Protein AF-A0A6B2DX45-F1 (afdb_monomer_lite)

Secondary structure (DSSP, 8-state):
-----EEEEEEEEETTEEEEEEEESSS-PPP--EEE-TT-EEEEEETTEEEEEETTTSTT-EEEEE-TTT--EEEEES-EEEEETTEEEEE-SSSEEEEETTT--EEEE--SS--SSPEEEE-TTSSEEEEE--BTTGGGSS-EEE-EEEEETTT--EEEPTT-SEEES-TTT--EEEE-TTS-EEEEESEEEEE-TT-SSPEEE-----SS---------

Radius of gyration: 18.23 Å; chains: 1; bounding box: 42×47×44 Å

Sequence (221 aa):
DAAGTGVWLIRQDAPDACRLEHVPLGDGEPDRGQPASCRTQVRAETAHGLLITINSGAAESTDALIDPATGRTVEQAPRILAVAGDRMLLDGLTDLTLVDLRDHGRKQLTRPAIGGLLTVAPSREGSLIAIDFANPAYRGTSTQIRDVWLLRTETLTWQHAPGMPYVSEHLKRGGGLDWTGNGDLVLADGVIGAWHPGEPRWRLGAAALPTSDWSGLAVLP

pLDDT: mean 88.88, std 9.99, range [32.75, 97.75]

Structure (mmCIF, N/CA/C/O backbone):
data_AF-A0A6B2DX45-F1
#
_entry.id   AF-A0A6B2DX45-F1
#
loop_
_atom_site.group_PDB
_atom_site.id
_atom_site.type_symbol
_atom_site.label_atom_id
_atom_site.label_alt_id
_atom_site.label_comp_id
_atom_site.label_asym_id
_atom_site.label_entity_id
_atom_site.label_seq_id
_atom_site.pdbx_PDB_ins_code
_atom_site.Cartn_x
_atom_site.Cartn_y
_atom_site.Cartn_z
_atom_site.occupancy
_atom_site.B_iso_or_equiv
_atom_site.auth_seq_id
_atom_site.auth_comp_id
_atom_site.auth_asym_id
_atom_site.auth_atom_id
_atom_site.pdbx_PDB_model_num
ATOM 1 N N . ASP A 1 1 ? 9.873 -25.955 -5.000 1.00 32.75 1 ASP A N 1
ATOM 2 C CA . ASP A 1 1 ? 9.569 -24.959 -6.042 1.00 32.75 1 ASP A CA 1
ATOM 3 C C . ASP A 1 1 ? 9.964 -23.582 -5.556 1.00 32.75 1 ASP A C 1
ATOM 5 O O . ASP A 1 1 ? 9.270 -22.977 -4.750 1.00 32.75 1 ASP A O 1
ATOM 9 N N . ALA A 1 2 ? 11.171 -23.162 -5.931 1.00 33.28 2 ALA A N 1
ATOM 10 C CA . ALA A 1 2 ? 11.735 -21.883 -5.535 1.00 33.28 2 ALA A CA 1
ATOM 11 C C . ALA A 1 2 ? 11.091 -20.772 -6.374 1.00 33.28 2 ALA A C 1
ATOM 13 O O . ALA A 1 2 ? 11.606 -20.405 -7.427 1.00 33.28 2 ALA A O 1
ATOM 14 N N . ALA A 1 3 ? 9.962 -20.240 -5.900 1.00 44.84 3 ALA A N 1
ATOM 15 C CA . ALA A 1 3 ? 9.648 -18.831 -6.115 1.00 44.84 3 ALA A CA 1
ATOM 16 C C . ALA A 1 3 ? 10.787 -18.052 -5.438 1.00 44.84 3 ALA A C 1
ATOM 18 O O . ALA A 1 3 ? 10.801 -17.880 -4.220 1.00 44.84 3 ALA A O 1
ATOM 19 N N . GLY A 1 4 ? 11.854 -17.814 -6.202 1.00 53.75 4 GLY A N 1
ATOM 20 C CA . GLY A 1 4 ? 13.150 -17.414 -5.677 1.00 53.75 4 GLY A CA 1
ATOM 21 C C . GLY A 1 4 ? 13.049 -16.059 -5.000 1.00 53.75 4 GLY A C 1
ATOM 22 O O . GLY A 1 4 ? 12.674 -15.086 -5.637 1.00 53.75 4 GLY A O 1
ATOM 23 N N . THR A 1 5 ? 13.403 -16.008 -3.718 1.00 76.06 5 THR A N 1
ATOM 24 C CA . THR A 1 5 ? 13.635 -14.778 -2.958 1.00 76.06 5 THR A CA 1
ATOM 25 C C . THR A 1 5 ? 14.524 -13.845 -3.770 1.00 76.06 5 THR A C 1
ATOM 27 O O . THR A 1 5 ? 15.717 -14.106 -3.924 1.00 76.06 5 THR A O 1
ATOM 30 N N . GLY A 1 6 ? 13.937 -12.790 -4.313 1.00 83.06 6 GLY A N 1
ATOM 31 C CA . GLY A 1 6 ? 14.585 -11.806 -5.159 1.00 83.06 6 GLY A CA 1
ATOM 32 C C . GLY A 1 6 ? 13.801 -10.503 -5.133 1.00 83.06 6 GLY A C 1
ATOM 33 O O . GLY A 1 6 ? 12.730 -10.418 -4.531 1.00 83.06 6 GLY A O 1
ATOM 34 N N . VAL A 1 7 ? 14.381 -9.457 -5.706 1.00 89.56 7 VAL A N 1
ATOM 35 C CA . VAL A 1 7 ? 13.801 -8.119 -5.729 1.00 89.56 7 VAL A CA 1
ATOM 36 C C . VAL A 1 7 ? 13.839 -7.592 -7.150 1.00 89.56 7 VAL A C 1
ATOM 38 O O . VAL A 1 7 ? 14.876 -7.607 -7.813 1.00 89.56 7 VAL A O 1
ATOM 41 N N . TRP A 1 8 ? 12.697 -7.088 -7.597 1.00 93.56 8 TRP A N 1
ATOM 42 C CA . TRP A 1 8 ? 12.572 -6.351 -8.843 1.00 93.56 8 TRP A CA 1
ATOM 43 C C . TRP A 1 8 ? 13.020 -4.904 -8.654 1.00 93.56 8 TRP A C 1
ATOM 45 O O . TRP A 1 8 ? 12.546 -4.210 -7.752 1.00 93.56 8 TRP A O 1
ATOM 55 N N . LEU A 1 9 ? 13.904 -4.427 -9.526 1.00 93.69 9 LEU A N 1
ATOM 56 C CA . LEU A 1 9 ? 14.398 -3.054 -9.481 1.00 93.69 9 LEU A CA 1
ATOM 57 C C . LEU A 1 9 ? 14.608 -2.467 -10.874 1.00 93.69 9 LEU A C 1
ATOM 59 O O . LEU A 1 9 ? 14.785 -3.182 -11.858 1.00 93.69 9 LEU A O 1
ATOM 63 N N . ILE A 1 10 ? 14.597 -1.136 -10.944 1.00 94.81 10 ILE A N 1
ATOM 64 C CA . ILE A 1 10 ? 15.025 -0.401 -12.133 1.00 94.81 10 ILE A CA 1
ATOM 65 C C . ILE A 1 10 ? 16.510 -0.100 -11.988 1.00 94.81 10 ILE A C 1
ATOM 67 O O . ILE A 1 10 ? 16.918 0.693 -11.140 1.00 94.81 10 ILE A O 1
ATOM 71 N N . ARG A 1 11 ? 17.317 -0.744 -12.825 1.00 94.12 11 ARG A N 1
ATOM 72 C CA . ARG A 1 11 ? 18.756 -0.527 -12.909 1.00 94.12 11 ARG A CA 1
ATOM 73 C C . ARG A 1 11 ? 19.061 0.504 -13.979 1.00 94.12 11 ARG A C 1
ATOM 75 O O . ARG A 1 11 ? 18.590 0.385 -15.107 1.00 94.12 11 ARG A O 1
ATOM 82 N N . GLN A 1 12 ? 19.882 1.487 -13.633 1.00 94.25 12 GLN A N 1
ATOM 83 C CA . GLN A 1 12 ? 20.399 2.461 -14.583 1.00 94.25 12 GLN A CA 1
ATOM 84 C C . GLN A 1 12 ? 21.746 1.991 -15.134 1.00 94.25 12 GLN A C 1
ATOM 86 O O . GLN A 1 12 ? 22.734 1.936 -14.403 1.00 94.25 12 GLN A O 1
ATOM 91 N N . ASP A 1 13 ? 21.783 1.672 -16.425 1.00 93.31 13 ASP A N 1
ATOM 92 C CA . ASP A 1 13 ? 23.004 1.251 -17.119 1.00 93.31 13 ASP A CA 1
ATOM 93 C C . ASP A 1 13 ? 23.738 2.447 -17.760 1.00 93.31 13 ASP A C 1
ATOM 95 O O . ASP A 1 13 ? 24.964 2.437 -17.873 1.00 93.31 13 ASP A O 1
ATOM 99 N N . ALA A 1 14 ? 23.006 3.497 -18.151 1.00 93.00 14 ALA A N 1
ATOM 100 C CA . ALA A 1 14 ? 23.531 4.768 -18.665 1.00 93.00 14 ALA A CA 1
ATOM 101 C C . ALA A 1 14 ? 22.510 5.913 -18.449 1.00 93.00 14 ALA A C 1
ATOM 103 O O . ALA A 1 14 ? 21.390 5.662 -17.994 1.00 93.00 14 ALA A O 1
ATOM 104 N N . PRO A 1 15 ? 22.846 7.187 -18.744 1.00 92.19 15 PRO A N 1
ATOM 105 C CA . PRO A 1 15 ? 21.846 8.256 -18.802 1.00 92.19 15 PRO A CA 1
ATOM 106 C C . PRO A 1 15 ? 20.689 7.862 -19.730 1.00 92.19 15 PRO A C 1
ATOM 108 O O . PRO A 1 15 ? 20.931 7.464 -20.866 1.00 92.19 15 PRO A O 1
ATOM 111 N N . ASP A 1 16 ? 19.456 7.910 -19.220 1.00 89.62 16 ASP A N 1
ATOM 112 C CA . ASP A 1 16 ? 18.216 7.511 -19.912 1.00 89.62 16 ASP A CA 1
ATOM 113 C C . ASP A 1 16 ? 18.155 6.058 -20.432 1.00 89.62 16 ASP A C 1
ATOM 115 O O . ASP A 1 16 ? 17.195 5.675 -21.100 1.00 89.62 16 ASP A O 1
ATOM 119 N N . ALA A 1 17 ? 19.134 5.220 -20.084 1.00 94.88 17 ALA A N 1
ATOM 120 C CA . ALA A 1 17 ? 19.157 3.800 -20.402 1.00 94.88 17 ALA A CA 1
ATOM 121 C C . ALA A 1 17 ? 19.004 2.996 -19.112 1.00 94.88 17 ALA A C 1
ATOM 123 O O . ALA A 1 17 ? 19.957 2.824 -18.346 1.00 94.88 17 ALA A O 1
ATOM 124 N N . CYS A 1 18 ? 17.787 2.511 -18.881 1.00 95.94 18 CYS A N 1
ATOM 125 C CA . CYS A 1 18 ? 17.461 1.688 -17.730 1.00 95.94 18 CYS A CA 1
ATOM 126 C C . CYS A 1 18 ? 16.863 0.349 -18.147 1.00 95.94 18 CYS A C 1
ATOM 128 O O . CYS A 1 18 ? 16.304 0.197 -19.238 1.00 95.94 18 CYS A O 1
ATOM 130 N N . ARG A 1 19 ? 16.963 -0.622 -17.243 1.00 94.69 19 ARG A N 1
ATOM 131 C CA . ARG A 1 19 ? 16.305 -1.916 -17.371 1.00 94.69 19 ARG A CA 1
ATOM 132 C C . ARG A 1 19 ? 15.587 -2.306 -16.090 1.00 94.69 19 ARG A C 1
ATOM 134 O O . ARG A 1 19 ? 16.056 -2.005 -14.997 1.00 94.69 19 ARG A O 1
ATOM 141 N N . LEU A 1 20 ? 14.452 -2.973 -16.240 1.00 95.00 20 LEU A N 1
ATOM 142 C CA . LEU A 1 20 ? 13.801 -3.716 -15.172 1.00 95.00 20 LEU A CA 1
ATOM 143 C C . LEU A 1 20 ? 14.536 -5.048 -15.020 1.00 95.00 20 LEU A C 1
ATOM 145 O O . LEU A 1 20 ? 14.622 -5.789 -15.992 1.00 95.00 20 LEU A O 1
ATOM 149 N N . GLU A 1 21 ? 15.078 -5.322 -13.839 1.00 93.94 21 GLU A N 1
ATOM 150 C CA . GLU A 1 21 ? 15.897 -6.505 -13.547 1.00 93.94 21 GLU A CA 1
ATOM 151 C C . GLU A 1 21 ? 15.378 -7.183 -12.275 1.00 93.94 21 GLU A C 1
ATOM 153 O O . GLU A 1 21 ? 15.053 -6.503 -11.293 1.00 93.94 21 GLU A O 1
ATOM 158 N N . HIS A 1 22 ? 15.309 -8.515 -12.291 1.00 93.19 22 HIS A N 1
ATOM 159 C CA . HIS A 1 22 ? 15.097 -9.308 -11.086 1.00 93.19 22 HIS A CA 1
ATOM 160 C C . HIS A 1 22 ? 16.447 -9.723 -10.498 1.00 93.19 22 HIS A C 1
ATOM 162 O O . HIS A 1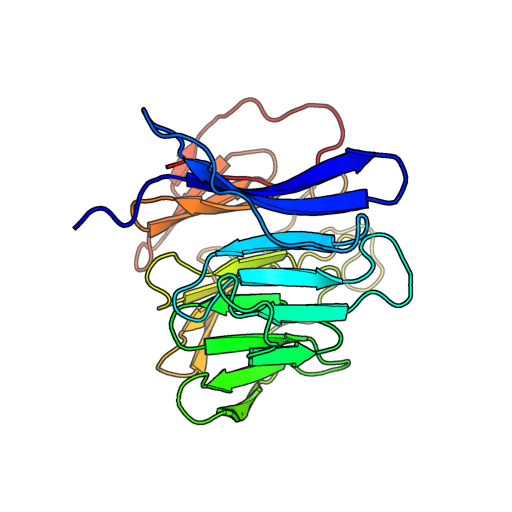 22 ? 17.231 -10.441 -11.128 1.00 93.19 22 HIS A O 1
ATOM 168 N N . VAL A 1 23 ? 16.712 -9.281 -9.269 1.00 91.50 23 VAL A N 1
ATOM 169 C CA . VAL A 1 23 ? 17.945 -9.583 -8.542 1.00 91.50 23 VAL A CA 1
ATOM 170 C C . VAL A 1 23 ? 17.651 -10.611 -7.451 1.00 91.50 23 VAL A C 1
ATOM 172 O O . VAL A 1 23 ? 16.934 -10.288 -6.502 1.00 91.50 23 VAL A O 1
ATOM 175 N N . PRO A 1 24 ? 18.189 -11.839 -7.535 1.00 89.38 24 PRO A N 1
ATOM 176 C CA . PRO A 1 24 ? 18.021 -12.826 -6.475 1.00 89.38 24 PRO A CA 1
ATOM 177 C C . PRO A 1 24 ? 18.712 -12.363 -5.181 1.00 89.38 24 PRO A C 1
ATOM 179 O O . PRO A 1 24 ? 19.786 -11.769 -5.209 1.00 89.38 24 PRO A O 1
ATOM 182 N N . LEU A 1 25 ? 18.101 -12.658 -4.033 1.00 84.75 25 LEU A N 1
ATOM 183 C CA . LEU A 1 25 ? 18.649 -12.392 -2.694 1.00 84.75 25 LEU A CA 1
ATOM 184 C C . LEU A 1 25 ? 19.585 -13.508 -2.193 1.00 84.75 25 LEU A C 1
ATOM 186 O O . LEU A 1 25 ? 20.158 -13.385 -1.114 1.00 84.75 25 LEU A O 1
ATOM 190 N N . GLY A 1 26 ? 19.713 -14.603 -2.946 1.00 81.06 26 GLY A N 1
ATOM 191 C CA . GLY A 1 26 ? 20.622 -15.714 -2.659 1.00 81.06 26 GLY A CA 1
ATOM 192 C C . GLY A 1 26 ? 21.710 -15.862 -3.719 1.00 81.06 26 GLY A C 1
ATOM 193 O O . GLY A 1 26 ? 21.954 -14.955 -4.512 1.00 81.06 26 GLY A O 1
ATOM 194 N N . ASP A 1 27 ? 22.330 -17.040 -3.763 1.00 74.06 27 ASP A N 1
ATOM 195 C CA . ASP A 1 27 ? 23.347 -17.370 -4.762 1.00 74.06 27 ASP A CA 1
ATOM 196 C C . ASP A 1 27 ? 22.688 -17.589 -6.134 1.00 74.06 27 ASP A C 1
ATOM 198 O O . ASP A 1 27 ? 22.246 -18.684 -6.483 1.00 74.06 27 ASP A O 1
ATOM 202 N N . GLY A 1 28 ? 22.581 -16.512 -6.906 1.00 78.06 28 GLY A N 1
ATOM 203 C CA . GLY A 1 28 ? 22.072 -16.517 -8.269 1.00 78.06 28 GLY A CA 1
ATOM 204 C C . GLY A 1 28 ? 22.557 -15.290 -9.027 1.00 78.06 28 GLY A C 1
ATOM 205 O O . GLY A 1 28 ? 22.827 -14.244 -8.439 1.00 78.06 28 GLY A O 1
ATOM 206 N N . GLU A 1 29 ? 22.682 -15.411 -10.344 1.00 82.62 29 GLU A N 1
ATOM 207 C CA . GLU A 1 29 ? 22.949 -14.246 -11.183 1.00 82.62 29 GLU A CA 1
ATOM 208 C C . GLU A 1 29 ? 21.644 -13.466 -11.411 1.00 82.62 29 GLU A C 1
ATOM 210 O O . GLU A 1 29 ? 20.592 -14.090 -11.593 1.00 82.62 29 GLU A O 1
ATOM 215 N N . PRO A 1 30 ? 21.687 -12.120 -11.411 1.00 82.06 30 PRO A N 1
ATOM 216 C CA . PRO A 1 30 ? 20.573 -11.307 -11.884 1.00 82.06 30 PRO A CA 1
ATOM 217 C C . PRO A 1 30 ? 20.151 -11.724 -13.292 1.00 82.06 30 PRO A C 1
ATOM 219 O O . PRO A 1 30 ? 20.987 -12.137 -14.105 1.00 82.06 30 PRO A O 1
ATOM 222 N N . ASP A 1 31 ? 18.861 -11.594 -13.601 1.00 83.50 31 ASP A N 1
ATOM 223 C CA . ASP A 1 31 ? 18.425 -11.784 -14.980 1.00 83.50 31 ASP A CA 1
ATOM 224 C C . ASP A 1 31 ? 19.023 -10.706 -15.907 1.00 83.50 31 ASP A C 1
ATOM 226 O O . ASP A 1 31 ? 19.609 -9.713 -15.481 1.00 83.50 31 ASP A O 1
ATOM 230 N N . ARG A 1 32 ? 18.914 -10.900 -17.227 1.00 85.50 32 ARG A N 1
ATOM 231 C CA . ARG A 1 32 ? 19.413 -9.897 -18.190 1.00 85.50 32 ARG A CA 1
ATOM 232 C C . ARG A 1 32 ? 18.625 -8.581 -18.147 1.00 85.50 32 ARG A C 1
ATOM 234 O O . ARG A 1 32 ? 19.054 -7.610 -18.770 1.00 85.50 32 ARG A O 1
ATOM 241 N N . GLY A 1 33 ? 17.490 -8.569 -17.456 1.00 88.19 33 GLY A N 1
ATOM 242 C CA . GLY A 1 33 ? 16.509 -7.506 -17.442 1.00 88.19 33 GLY A CA 1
ATOM 243 C C . GLY A 1 33 ? 15.871 -7.207 -18.798 1.00 88.19 33 GLY A C 1
ATOM 244 O O . GLY A 1 33 ? 16.230 -7.757 -19.844 1.00 88.19 33 GLY A O 1
ATOM 245 N N . GLN A 1 34 ? 14.901 -6.299 -18.773 1.00 90.25 34 GLN A N 1
ATOM 246 C CA . GLN A 1 34 ? 14.218 -5.770 -19.952 1.00 90.25 34 GLN A CA 1
ATOM 247 C C . GLN A 1 34 ? 14.354 -4.252 -20.014 1.00 90.25 34 GLN A C 1
ATOM 249 O O . GLN A 1 34 ? 14.298 -3.615 -18.963 1.00 90.25 34 GLN A O 1
ATOM 254 N N . PRO A 1 35 ? 14.489 -3.644 -21.207 1.00 92.81 35 PRO A N 1
ATOM 255 C CA . PRO A 1 35 ? 14.497 -2.191 -21.334 1.00 92.81 35 PRO A CA 1
ATOM 256 C C . PRO A 1 35 ? 13.292 -1.557 -20.635 1.00 92.81 35 PRO A C 1
ATOM 258 O O . PRO A 1 35 ? 12.153 -1.976 -20.838 1.00 92.81 35 PRO A O 1
ATOM 261 N N . ALA A 1 36 ? 13.547 -0.536 -19.825 1.00 93.19 36 ALA A N 1
ATOM 262 C CA . ALA A 1 36 ? 12.525 0.173 -19.070 1.00 93.19 36 ALA A CA 1
ATOM 263 C C . ALA A 1 36 ? 12.841 1.671 -19.012 1.00 93.19 36 ALA A C 1
ATOM 265 O O . ALA A 1 36 ? 13.987 2.099 -19.145 1.00 93.19 36 ALA A O 1
ATOM 266 N N . SER A 1 37 ? 11.816 2.490 -18.774 1.00 92.94 37 SER A N 1
ATOM 267 C CA . SER A 1 37 ? 12.031 3.911 -18.494 1.00 92.94 37 SER A CA 1
ATOM 268 C C . SER A 1 37 ? 12.743 4.079 -17.151 1.00 92.94 37 SER A C 1
ATOM 270 O O . SER A 1 37 ? 12.325 3.482 -16.157 1.00 92.94 37 SER A O 1
ATOM 272 N N . CYS A 1 38 ? 13.744 4.961 -17.088 1.00 94.75 38 CYS A N 1
ATOM 273 C CA . CYS A 1 38 ? 14.405 5.342 -15.835 1.00 94.75 38 CYS A CA 1
ATOM 274 C C . CYS A 1 38 ? 13.474 6.042 -14.835 1.00 94.75 38 CYS A C 1
ATOM 276 O O . CYS A 1 38 ? 13.808 6.165 -13.663 1.00 94.75 38 CYS A O 1
ATOM 278 N N . ARG A 1 39 ? 12.298 6.495 -15.287 1.00 94.81 39 ARG A N 1
ATOM 279 C CA . ARG A 1 39 ? 11.244 7.050 -14.426 1.00 94.81 39 ARG A CA 1
ATOM 280 C C . ARG A 1 39 ? 10.227 5.999 -13.981 1.00 94.81 39 ARG A C 1
ATOM 282 O O . ARG A 1 39 ? 9.154 6.352 -13.501 1.00 94.81 39 ARG A O 1
ATOM 289 N N . THR A 1 40 ? 10.515 4.721 -14.187 1.00 95.56 40 THR A N 1
ATOM 290 C CA . THR A 1 40 ? 9.694 3.638 -13.648 1.00 95.56 40 THR A CA 1
ATOM 291 C C . THR A 1 40 ? 10.050 3.438 -12.180 1.00 95.56 40 THR A C 1
ATOM 293 O O . THR A 1 40 ? 11.219 3.486 -11.807 1.00 95.56 40 THR A O 1
ATOM 296 N N . GLN A 1 41 ? 9.052 3.193 -11.343 1.00 95.56 41 GLN A N 1
ATOM 297 C CA . GLN A 1 41 ? 9.249 2.767 -9.963 1.00 95.56 41 GLN A CA 1
ATOM 298 C C . GLN A 1 41 ? 8.555 1.428 -9.759 1.00 95.56 41 GLN A C 1
ATOM 300 O O . GLN A 1 41 ? 7.359 1.311 -10.012 1.00 95.56 41 GLN A O 1
ATOM 305 N N . VAL A 1 42 ? 9.292 0.430 -9.278 1.00 95.25 42 VAL A N 1
ATOM 306 C CA . VAL A 1 42 ? 8.702 -0.837 -8.837 1.00 95.25 42 VAL A CA 1
ATOM 307 C C . VAL A 1 42 ? 8.052 -0.631 -7.474 1.00 95.25 42 VAL A C 1
ATOM 309 O O . VAL A 1 42 ? 8.667 -0.049 -6.580 1.00 95.25 42 VAL A O 1
ATOM 312 N N . ARG A 1 43 ? 6.805 -1.086 -7.320 1.00 92.69 43 ARG A N 1
ATOM 313 C CA . ARG A 1 43 ? 6.046 -0.956 -6.070 1.00 92.69 43 ARG A CA 1
ATOM 314 C C . ARG A 1 43 ? 5.848 -2.284 -5.361 1.00 92.69 43 ARG A C 1
ATOM 316 O O . ARG A 1 43 ? 6.065 -2.348 -4.158 1.00 92.69 43 ARG A O 1
ATOM 323 N N . ALA A 1 44 ? 5.414 -3.313 -6.084 1.00 91.38 44 ALA A N 1
ATOM 324 C CA . ALA A 1 44 ? 5.164 -4.626 -5.502 1.00 91.38 44 ALA A CA 1
ATOM 325 C C . ALA A 1 44 ? 5.177 -5.719 -6.570 1.00 91.38 44 ALA A C 1
ATOM 327 O O . ALA A 1 44 ? 4.669 -5.521 -7.673 1.00 91.38 44 ALA A O 1
ATOM 328 N N . GLU A 1 45 ? 5.694 -6.887 -6.210 1.00 92.19 45 GLU A N 1
ATOM 329 C CA . GLU A 1 45 ? 5.457 -8.126 -6.944 1.00 92.19 45 GLU A CA 1
ATOM 330 C C . GLU A 1 45 ? 4.162 -8.778 -6.452 1.00 92.19 45 GLU A C 1
ATOM 332 O O . GLU A 1 45 ? 3.850 -8.760 -5.261 1.00 92.19 45 GLU A O 1
ATOM 337 N N . THR A 1 46 ? 3.379 -9.319 -7.382 1.00 92.75 46 THR A N 1
ATOM 338 C CA . THR A 1 46 ? 2.053 -9.885 -7.119 1.00 92.75 46 THR A CA 1
ATOM 339 C C . THR A 1 46 ? 1.884 -11.180 -7.908 1.00 92.75 46 THR A C 1
ATOM 341 O O . THR A 1 46 ? 2.585 -11.413 -8.892 1.00 92.75 46 THR A O 1
ATOM 344 N N . ALA A 1 47 ? 0.888 -11.994 -7.552 1.00 90.81 47 ALA A N 1
ATOM 345 C CA . ALA A 1 47 ? 0.554 -13.201 -8.314 1.00 90.81 47 ALA A CA 1
ATOM 346 C C . ALA A 1 47 ? 0.134 -12.921 -9.776 1.00 90.81 47 ALA A C 1
ATOM 348 O O . ALA A 1 47 ? 0.172 -13.826 -10.605 1.00 90.81 47 ALA A O 1
ATOM 349 N N . HIS A 1 48 ? -0.249 -11.679 -10.094 1.00 93.94 48 HIS A N 1
ATOM 350 C CA . HIS A 1 48 ? -0.705 -11.250 -11.423 1.00 93.94 48 HIS A CA 1
ATOM 351 C C . HIS A 1 48 ? 0.330 -10.411 -12.185 1.00 93.94 48 HIS A C 1
ATOM 353 O O . HIS A 1 48 ? 0.032 -9.902 -13.264 1.00 93.94 48 HIS A O 1
ATOM 359 N N . GLY A 1 49 ? 1.539 -10.258 -11.636 1.00 94.56 49 GLY A N 1
ATOM 360 C CA . GLY A 1 49 ? 2.625 -9.496 -12.246 1.00 94.56 49 GLY A CA 1
ATOM 361 C C . GLY A 1 49 ? 3.200 -8.418 -11.332 1.00 94.56 49 GLY A C 1
ATOM 362 O O . GLY A 1 49 ? 2.999 -8.426 -10.115 1.00 94.56 49 GLY A O 1
ATOM 363 N N . LEU A 1 50 ? 3.929 -7.481 -11.929 1.00 96.25 50 LEU A N 1
ATOM 364 C CA . LEU A 1 50 ? 4.633 -6.418 -11.227 1.00 96.25 50 LEU A CA 1
ATOM 365 C C . LEU A 1 50 ? 3.809 -5.129 -11.239 1.00 96.25 50 LEU A C 1
ATOM 367 O O . LEU A 1 50 ? 3.491 -4.594 -12.302 1.00 96.25 50 LEU A O 1
ATOM 371 N N . LEU A 1 51 ? 3.477 -4.616 -10.056 1.00 97.19 51 LEU A N 1
ATOM 372 C CA . LEU A 1 51 ? 2.897 -3.289 -9.904 1.00 97.19 51 LEU A CA 1
ATOM 373 C C . LEU A 1 51 ? 4.013 -2.246 -9.987 1.00 97.19 51 LEU A C 1
ATOM 375 O O . LEU A 1 51 ? 4.957 -2.257 -9.189 1.00 97.19 51 LEU A O 1
ATOM 379 N N . ILE A 1 52 ? 3.867 -1.318 -10.927 1.00 97.38 52 ILE A N 1
ATOM 380 C CA . ILE A 1 52 ? 4.806 -0.230 -11.176 1.00 97.38 52 ILE A CA 1
ATOM 381 C C . ILE A 1 52 ? 4.090 1.122 -11.220 1.00 97.38 52 ILE A C 1
ATOM 383 O O . ILE A 1 52 ? 2.913 1.206 -11.568 1.00 97.38 52 ILE A O 1
ATOM 387 N N . THR A 1 53 ? 4.835 2.187 -10.939 1.00 97.06 53 THR A N 1
ATOM 388 C CA . THR A 1 53 ? 4.460 3.559 -11.293 1.00 97.06 53 THR A CA 1
ATOM 389 C C . THR A 1 53 ? 5.283 4.001 -12.496 1.00 97.06 53 THR A C 1
ATOM 391 O O . THR A 1 53 ? 6.514 3.953 -12.482 1.00 97.06 53 THR A O 1
ATOM 394 N N . ILE A 1 54 ? 4.593 4.443 -13.539 1.00 96.00 54 ILE A N 1
ATOM 395 C CA . ILE A 1 54 ? 5.156 5.023 -14.757 1.00 96.00 54 ILE A CA 1
ATOM 396 C C . ILE A 1 54 ? 5.294 6.533 -14.542 1.00 96.00 54 ILE A C 1
ATOM 398 O O . ILE A 1 54 ? 4.380 7.164 -14.012 1.00 96.00 54 ILE A O 1
ATOM 402 N N . ASN A 1 55 ? 6.412 7.119 -14.981 1.00 95.12 55 ASN A N 1
ATOM 403 C CA . ASN A 1 55 ? 6.730 8.541 -14.789 1.00 95.12 55 ASN A CA 1
ATOM 404 C C . ASN A 1 55 ? 6.719 8.962 -13.308 1.00 95.12 55 ASN A C 1
ATOM 406 O O . ASN A 1 55 ? 6.205 10.023 -12.957 1.00 95.12 55 ASN A O 1
ATOM 410 N N . SER A 1 56 ? 7.280 8.123 -12.433 1.00 92.50 56 SER A N 1
ATOM 411 C CA . SER A 1 56 ? 7.375 8.401 -11.000 1.00 92.50 56 SER A CA 1
ATOM 412 C C . SER A 1 56 ? 8.037 9.760 -10.735 1.00 92.50 56 SER A C 1
ATOM 414 O O . SER A 1 56 ? 8.995 10.154 -11.406 1.00 92.50 56 SER A O 1
ATOM 416 N N . GLY A 1 57 ? 7.475 10.498 -9.775 1.00 88.12 57 GLY A N 1
ATOM 417 C CA . GLY A 1 57 ? 7.876 11.865 -9.434 1.00 88.12 57 GLY A CA 1
ATOM 418 C C . GLY A 1 57 ? 7.289 12.964 -10.329 1.00 88.12 57 GLY A C 1
ATOM 419 O O . GLY A 1 57 ? 7.527 14.139 -10.054 1.00 88.12 57 GLY A O 1
ATOM 420 N N . ALA A 1 58 ? 6.517 12.619 -11.366 1.00 91.62 58 ALA A N 1
ATOM 421 C CA . ALA A 1 58 ? 5.882 13.579 -12.266 1.00 91.62 58 ALA A CA 1
ATOM 422 C C . ALA A 1 58 ? 4.356 13.670 -12.063 1.00 91.62 58 ALA A C 1
ATOM 424 O O . ALA A 1 58 ? 3.716 12.756 -11.532 1.00 91.62 58 ALA A O 1
ATOM 425 N N . ALA A 1 59 ? 3.763 14.792 -12.485 1.00 89.38 59 ALA A N 1
ATOM 426 C CA . ALA A 1 59 ? 2.330 15.063 -12.316 1.00 89.38 59 ALA A CA 1
ATOM 427 C C . ALA A 1 59 ? 1.448 14.134 -13.170 1.00 89.38 59 ALA A C 1
ATOM 429 O O . ALA A 1 59 ? 0.312 13.846 -12.813 1.00 89.38 59 ALA A O 1
ATOM 430 N N . GLU A 1 60 ? 1.993 13.653 -14.283 1.00 91.25 60 GLU A N 1
ATOM 431 C CA . GLU A 1 60 ? 1.396 12.696 -15.210 1.00 91.25 60 GLU A CA 1
ATOM 432 C C . GLU A 1 60 ? 1.656 11.228 -14.835 1.00 91.25 60 GLU A C 1
ATOM 434 O O . GLU A 1 60 ? 1.486 10.339 -15.674 1.00 91.25 60 GLU A O 1
ATOM 439 N N . SER A 1 61 ? 2.116 10.963 -13.608 1.00 94.31 61 SER A N 1
ATOM 440 C CA . SER A 1 61 ? 2.348 9.595 -13.146 1.00 94.31 61 SER A CA 1
ATOM 441 C C . SER A 1 61 ? 1.070 8.756 -13.214 1.00 94.31 61 SER A C 1
ATOM 443 O O . SER A 1 61 ? -0.033 9.224 -12.933 1.00 94.31 61 SER A O 1
ATOM 445 N N . THR A 1 62 ? 1.229 7.501 -13.627 1.00 96.44 62 THR A N 1
ATOM 446 C CA . THR A 1 62 ? 0.148 6.505 -13.649 1.00 96.44 62 THR A CA 1
ATOM 447 C C . THR A 1 62 ? 0.674 5.184 -13.121 1.00 96.44 62 THR A C 1
ATOM 449 O O . THR A 1 62 ? 1.877 4.930 -13.180 1.00 96.44 62 THR A O 1
ATOM 452 N N . ASP A 1 63 ? -0.213 4.333 -12.625 1.00 97.31 63 ASP A N 1
ATOM 453 C CA . ASP A 1 63 ? 0.159 3.005 -12.161 1.00 97.31 63 ASP A CA 1
ATOM 454 C C . ASP A 1 63 ? -0.237 1.946 -13.190 1.00 97.31 63 ASP A C 1
ATOM 456 O O . ASP A 1 63 ? -1.295 2.024 -13.823 1.00 97.31 63 ASP A O 1
ATOM 460 N N . ALA A 1 64 ? 0.603 0.926 -13.328 1.00 97.44 64 ALA A N 1
ATOM 46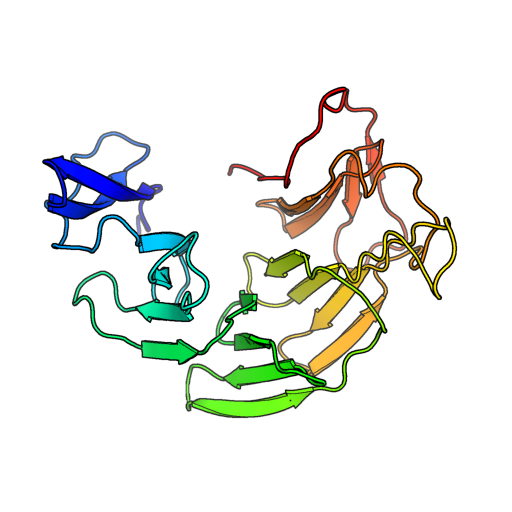1 C CA . ALA A 1 64 ? 0.328 -0.225 -14.170 1.00 97.44 64 ALA A CA 1
ATOM 462 C C . ALA A 1 64 ? 0.702 -1.523 -13.457 1.00 97.44 64 ALA A C 1
ATOM 464 O O . ALA A 1 64 ? 1.733 -1.613 -12.794 1.00 97.44 64 ALA A O 1
ATOM 465 N N . LEU A 1 65 ? -0.133 -2.538 -13.638 1.00 97.75 65 LEU A N 1
ATOM 466 C CA . LEU A 1 65 ? 0.215 -3.926 -13.398 1.00 97.75 65 LEU A CA 1
ATOM 467 C C . LEU A 1 65 ? 0.716 -4.501 -14.723 1.00 97.75 65 LEU A C 1
ATOM 469 O O . LEU A 1 65 ? -0.006 -4.459 -15.723 1.00 97.75 65 LEU A O 1
ATOM 473 N N . ILE A 1 66 ? 1.948 -5.000 -14.750 1.00 96.44 66 ILE A N 1
ATOM 474 C CA . ILE A 1 66 ? 2.579 -5.535 -15.961 1.00 96.44 66 ILE A CA 1
ATOM 475 C C . ILE A 1 66 ? 2.985 -6.993 -15.771 1.00 96.44 66 ILE A C 1
ATOM 477 O O . ILE A 1 66 ? 3.328 -7.414 -14.670 1.00 96.44 66 ILE A O 1
ATOM 481 N N . ASP A 1 67 ? 3.008 -7.752 -16.858 1.00 93.25 67 ASP A N 1
ATOM 482 C CA . ASP A 1 67 ? 3.743 -9.010 -16.925 1.00 93.25 67 ASP A CA 1
ATOM 483 C C . ASP A 1 67 ? 5.242 -8.684 -17.058 1.00 93.25 67 ASP A C 1
ATOM 485 O O . ASP A 1 67 ? 5.653 -8.162 -18.101 1.00 93.25 67 ASP A O 1
ATOM 489 N N . PRO A 1 68 ? 6.074 -8.961 -16.038 1.00 90.62 68 PRO A N 1
ATOM 490 C CA . PRO A 1 68 ? 7.483 -8.580 -16.062 1.00 90.62 68 PRO A CA 1
ATOM 491 C C . PRO A 1 68 ? 8.310 -9.392 -17.071 1.00 90.62 68 PRO A C 1
ATOM 493 O O . PRO A 1 68 ? 9.385 -8.952 -17.467 1.00 90.62 68 PRO A O 1
ATOM 496 N N . ALA A 1 69 ? 7.821 -10.554 -17.524 1.00 87.62 69 ALA A N 1
ATOM 497 C CA . ALA A 1 69 ? 8.518 -11.377 -18.508 1.00 87.62 69 ALA A CA 1
ATOM 498 C C . ALA A 1 69 ? 8.309 -10.883 -19.945 1.00 87.62 69 ALA A C 1
ATOM 500 O O . ALA A 1 69 ? 9.107 -11.199 -20.827 1.00 87.62 69 ALA A O 1
ATOM 501 N N . THR A 1 70 ? 7.248 -10.119 -20.210 1.00 88.00 70 THR A N 1
ATOM 502 C CA . THR A 1 70 ? 6.926 -9.624 -21.561 1.00 88.00 70 THR A CA 1
ATOM 503 C C . THR A 1 70 ? 6.855 -8.102 -21.657 1.00 88.00 70 THR A C 1
ATOM 505 O O . THR A 1 70 ? 6.800 -7.566 -22.763 1.00 88.00 70 THR A O 1
ATOM 508 N N . GLY A 1 71 ? 6.810 -7.402 -20.522 1.00 88.31 71 GLY A N 1
ATOM 509 C CA . GLY A 1 71 ? 6.538 -5.968 -20.435 1.00 88.31 71 GLY A CA 1
ATOM 510 C C . GLY A 1 71 ? 5.090 -5.598 -20.777 1.00 88.31 71 GLY A C 1
ATOM 511 O O . GLY A 1 71 ? 4.757 -4.415 -20.857 1.00 88.31 71 GLY A O 1
ATOM 512 N N . ARG A 1 72 ? 4.210 -6.582 -21.008 1.00 93.00 72 ARG A N 1
ATOM 513 C CA . ARG A 1 72 ? 2.819 -6.340 -21.398 1.00 93.00 72 ARG A CA 1
ATOM 514 C C . ARG A 1 72 ? 2.019 -5.805 -20.215 1.00 93.00 72 ARG A C 1
ATOM 516 O O . ARG A 1 72 ? 1.994 -6.414 -19.150 1.00 93.00 72 ARG A O 1
ATOM 523 N N . THR A 1 73 ? 1.284 -4.722 -20.431 1.00 95.44 73 THR A N 1
ATOM 524 C CA . THR A 1 73 ? 0.316 -4.202 -19.459 1.00 95.44 73 THR A CA 1
ATOM 525 C C . THR A 1 73 ? -0.849 -5.176 -19.270 1.00 95.44 73 THR A C 1
ATOM 527 O O . THR A 1 73 ? -1.523 -5.539 -20.234 1.00 95.44 73 THR A O 1
ATOM 530 N N . VAL A 1 74 ? -1.083 -5.578 -18.021 1.00 94.75 74 VAL A N 1
ATOM 531 C CA . VAL A 1 74 ? -2.253 -6.349 -17.574 1.00 94.75 74 VAL A CA 1
ATOM 532 C C . VAL A 1 74 ? -3.402 -5.397 -17.256 1.00 94.75 74 VAL A C 1
ATOM 534 O O . VAL A 1 74 ? -4.493 -5.552 -17.792 1.00 94.75 74 VAL A O 1
ATOM 537 N N . GLU A 1 75 ? -3.135 -4.367 -16.450 1.00 96.31 75 GLU A N 1
ATOM 538 C CA . GLU A 1 75 ? -4.052 -3.251 -16.219 1.00 96.31 75 GLU A CA 1
ATOM 539 C C . GLU A 1 75 ? -3.258 -1.953 -16.022 1.00 96.31 75 GLU A C 1
ATOM 541 O O . GLU A 1 75 ? -2.144 -1.966 -15.504 1.00 96.31 75 GLU A O 1
ATOM 546 N N . GLN A 1 76 ? -3.839 -0.819 -16.409 1.00 96.19 76 GLN A N 1
ATOM 547 C CA . GLN A 1 76 ? -3.327 0.510 -16.115 1.00 96.19 76 GLN A CA 1
ATOM 548 C C . GLN A 1 76 ? -4.458 1.408 -15.617 1.00 96.19 76 GLN A C 1
ATOM 550 O O . GLN A 1 76 ? -5.563 1.409 -16.166 1.00 96.19 76 GLN A O 1
ATOM 555 N N . ALA A 1 77 ? -4.168 2.200 -14.590 1.00 95.25 77 ALA A N 1
ATOM 556 C CA . ALA A 1 77 ? -5.091 3.182 -14.045 1.00 95.25 77 ALA A CA 1
ATOM 557 C C . ALA A 1 77 ? -4.321 4.420 -13.559 1.00 95.25 77 ALA A C 1
ATOM 559 O O . ALA A 1 77 ? -3.128 4.329 -13.267 1.00 95.25 77 ALA A O 1
ATOM 560 N N . PRO A 1 78 ? -4.986 5.582 -13.419 1.00 93.44 78 PRO A N 1
ATOM 561 C CA . PRO A 1 78 ? -4.342 6.769 -12.861 1.00 93.44 78 PRO A CA 1
ATOM 562 C C . PRO A 1 78 ? -3.705 6.509 -11.493 1.00 93.44 78 PRO A C 1
ATOM 564 O O . PRO A 1 78 ? -2.621 7.013 -11.223 1.00 93.44 78 PRO A O 1
ATOM 567 N N . ARG A 1 79 ? -4.359 5.699 -10.649 1.00 92.62 79 ARG A N 1
ATOM 568 C CA . ARG A 1 79 ? -3.837 5.318 -9.338 1.00 92.62 79 ARG A CA 1
ATOM 569 C C . ARG A 1 79 ? -4.332 3.937 -8.910 1.00 92.62 79 ARG A C 1
ATOM 571 O O . ARG A 1 79 ? -5.514 3.749 -8.616 1.00 92.62 79 ARG A O 1
ATOM 578 N N . ILE A 1 80 ? -3.410 2.984 -8.846 1.00 96.12 80 ILE A N 1
ATOM 579 C CA . ILE A 1 80 ? -3.619 1.650 -8.281 1.00 96.12 80 ILE A CA 1
ATOM 580 C C . ILE A 1 80 ? -3.116 1.700 -6.837 1.00 96.12 80 ILE A C 1
ATOM 582 O O . ILE A 1 80 ? -1.930 1.892 -6.569 1.00 96.12 80 ILE A O 1
ATOM 586 N N . LEU A 1 81 ? -4.018 1.549 -5.873 1.00 94.31 81 LEU A N 1
ATOM 587 C CA . LEU A 1 81 ? -3.666 1.604 -4.458 1.00 94.31 81 LEU A CA 1
ATOM 588 C C . LEU A 1 81 ? -2.939 0.337 -4.013 1.00 94.31 81 LEU A C 1
ATOM 590 O O . LEU A 1 81 ? -1.903 0.437 -3.359 1.00 94.31 81 LEU A O 1
ATOM 594 N N . ALA A 1 82 ? -3.462 -0.832 -4.383 1.00 95.06 82 ALA A N 1
ATOM 595 C CA . ALA A 1 82 ? -2.883 -2.120 -4.025 1.00 95.06 82 ALA A CA 1
ATOM 596 C C . ALA A 1 82 ? -3.387 -3.251 -4.923 1.00 95.06 82 ALA A C 1
ATOM 598 O O . ALA A 1 82 ? -4.443 -3.145 -5.549 1.00 95.06 82 ALA A O 1
ATOM 599 N N . VAL A 1 83 ? -2.650 -4.360 -4.903 1.00 96.00 83 VAL A N 1
ATOM 600 C CA . VAL A 1 83 ? -3.065 -5.660 -5.432 1.00 96.00 83 VAL A CA 1
ATOM 601 C C . VAL A 1 83 ? -2.944 -6.677 -4.295 1.00 96.00 83 VAL A C 1
ATOM 603 O O . VAL A 1 83 ? -1.889 -6.785 -3.678 1.00 96.00 83 VAL A O 1
ATOM 606 N N . ALA A 1 84 ? -4.032 -7.380 -3.989 1.00 94.62 84 ALA A N 1
ATOM 607 C CA . ALA A 1 84 ? -4.140 -8.371 -2.924 1.00 94.62 84 ALA A CA 1
ATOM 608 C C . ALA A 1 84 ? -4.798 -9.635 -3.484 1.00 94.62 84 ALA A C 1
ATOM 610 O O . ALA A 1 84 ? -5.993 -9.632 -3.790 1.00 94.62 84 ALA A O 1
ATOM 611 N N . GLY A 1 85 ? -4.013 -10.704 -3.651 1.00 93.00 85 GLY A N 1
ATOM 612 C CA . GLY A 1 85 ? -4.473 -11.913 -4.336 1.00 93.00 85 GLY A CA 1
ATOM 613 C C . GLY A 1 85 ? -5.013 -11.579 -5.731 1.00 93.00 85 GLY A C 1
ATOM 614 O O . GLY A 1 85 ? -4.337 -10.920 -6.517 1.00 93.00 85 GLY A O 1
ATOM 615 N N . ASP A 1 86 ? -6.262 -11.963 -5.997 1.00 94.94 86 ASP A N 1
ATOM 616 C CA . ASP A 1 86 ? -6.972 -11.708 -7.261 1.00 94.94 86 ASP A CA 1
ATOM 617 C C . ASP A 1 86 ? -7.729 -10.370 -7.294 1.00 94.94 86 ASP A C 1
ATOM 619 O O . ASP A 1 86 ? -8.651 -10.184 -8.096 1.00 94.94 86 ASP A O 1
ATOM 623 N N . ARG A 1 87 ? -7.437 -9.452 -6.370 1.00 96.25 87 ARG A N 1
ATOM 624 C CA . ARG A 1 87 ? -8.117 -8.158 -6.279 1.00 96.25 87 ARG A CA 1
ATOM 625 C C . ARG A 1 87 ? -7.145 -7.017 -6.453 1.00 96.25 87 ARG A C 1
ATOM 627 O O . ARG A 1 87 ? -6.108 -6.968 -5.805 1.00 96.25 87 ARG A O 1
ATOM 634 N N . MET A 1 88 ? -7.545 -6.042 -7.251 1.00 96.69 88 MET A N 1
ATOM 635 C CA . MET A 1 88 ? -6.836 -4.781 -7.394 1.00 96.69 88 MET A CA 1
ATOM 636 C C . MET A 1 88 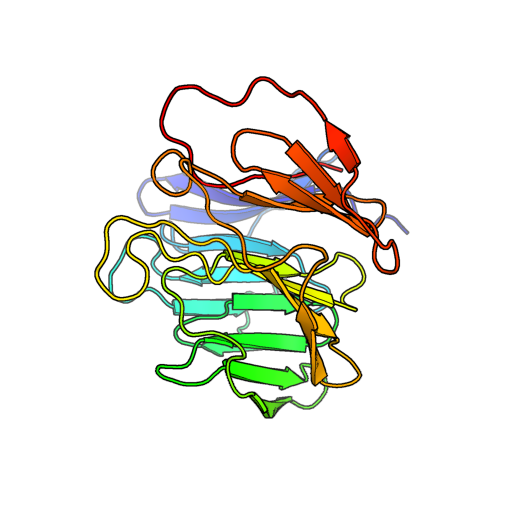? -7.739 -3.636 -6.951 1.00 96.69 88 MET A C 1
ATOM 638 O O . MET A 1 88 ? -8.886 -3.530 -7.383 1.00 96.69 88 MET A O 1
ATOM 642 N N . LEU A 1 89 ? -7.221 -2.789 -6.068 1.00 96.25 89 LEU A N 1
ATOM 643 C CA . LEU A 1 89 ? -7.921 -1.627 -5.542 1.00 96.25 89 LEU A CA 1
ATOM 644 C C . LEU A 1 89 ? -7.431 -0.367 -6.252 1.00 96.25 89 LEU A C 1
ATOM 646 O O . LEU A 1 89 ? -6.239 -0.066 -6.246 1.00 96.25 89 LEU A O 1
ATOM 650 N N . LEU A 1 90 ? -8.362 0.385 -6.821 1.00 95.25 90 LEU A N 1
ATOM 651 C CA . LEU A 1 90 ? -8.126 1.637 -7.527 1.00 95.25 90 LEU A CA 1
ATOM 652 C C . LEU A 1 90 ? -8.639 2.817 -6.706 1.00 95.25 90 LEU A C 1
ATOM 654 O O . LEU A 1 90 ? -9.693 2.727 -6.064 1.00 95.25 90 LEU A O 1
ATOM 658 N N . ASP A 1 91 ? -7.917 3.931 -6.780 1.00 91.19 91 ASP A N 1
ATOM 659 C CA . ASP A 1 91 ? -8.360 5.202 -6.214 1.00 91.19 91 ASP A CA 1
ATOM 660 C C . ASP A 1 91 ? -9.210 5.957 -7.243 1.00 91.19 91 ASP A C 1
ATOM 662 O O . ASP A 1 91 ? -8.765 6.215 -8.363 1.00 91.19 91 ASP A O 1
ATOM 666 N N . GLY A 1 92 ? -10.437 6.311 -6.869 1.00 83.44 92 GLY A N 1
ATOM 667 C CA . GLY A 1 92 ? -11.267 7.269 -7.597 1.00 83.44 92 GLY A CA 1
ATOM 668 C C . GLY A 1 92 ? -11.175 8.670 -6.990 1.00 83.44 92 GLY A C 1
ATOM 669 O O . GLY A 1 92 ? -10.483 8.896 -6.002 1.00 83.44 92 GLY A O 1
ATOM 670 N N . LEU A 1 93 ? -11.907 9.635 -7.553 1.00 73.94 93 LEU A N 1
ATOM 671 C CA . LEU A 1 93 ? -11.975 10.984 -6.973 1.00 73.94 93 LEU A CA 1
ATOM 672 C C . LEU A 1 93 ? -12.812 11.000 -5.681 1.00 73.94 93 LEU A C 1
ATOM 674 O O . LEU A 1 93 ? -12.514 11.730 -4.740 1.00 73.94 93 LEU A O 1
ATOM 678 N N . THR A 1 94 ? -13.877 10.198 -5.643 1.00 75.69 94 THR A N 1
ATOM 679 C CA . THR A 1 94 ? -14.851 10.154 -4.538 1.00 75.69 94 THR A CA 1
ATOM 680 C C . THR A 1 94 ? -15.086 8.741 -4.013 1.00 75.69 94 THR A C 1
ATOM 682 O O . THR A 1 94 ? -15.497 8.558 -2.868 1.00 75.69 94 THR A O 1
ATOM 685 N N . ASP A 1 95 ? -14.776 7.730 -4.811 1.00 86.00 95 ASP A N 1
ATOM 686 C CA . ASP A 1 95 ? -15.026 6.319 -4.559 1.00 86.00 95 ASP A CA 1
ATOM 687 C C . ASP A 1 95 ? -13.733 5.504 -4.646 1.00 86.00 95 ASP A C 1
ATOM 689 O O . ASP A 1 95 ? -12.663 6.018 -4.979 1.00 86.00 95 ASP A O 1
ATOM 693 N N . LEU A 1 96 ? -13.827 4.236 -4.266 1.00 92.06 96 LEU A N 1
ATOM 694 C CA . LEU A 1 96 ? -12.805 3.235 -4.538 1.00 92.06 96 LEU A CA 1
ATOM 695 C C . LEU A 1 96 ? -13.391 2.249 -5.543 1.00 92.06 96 LEU A C 1
ATOM 697 O O . LEU A 1 96 ? -14.582 1.947 -5.488 1.00 92.06 96 LEU A O 1
ATOM 701 N N . THR A 1 97 ? -12.573 1.720 -6.444 1.00 94.31 97 THR A N 1
ATOM 702 C CA . THR A 1 97 ? -13.011 0.650 -7.351 1.00 94.31 97 THR A CA 1
ATOM 703 C C . THR A 1 97 ? -12.198 -0.597 -7.082 1.00 94.31 97 THR A C 1
ATOM 705 O O . THR A 1 97 ? -10.974 -0.543 -7.047 1.00 94.31 97 THR A O 1
ATOM 708 N N . LEU A 1 98 ? -12.877 -1.724 -6.904 1.00 95.25 98 LEU A N 1
ATOM 709 C CA . LEU A 1 98 ? -12.237 -3.026 -6.852 1.00 95.25 98 LEU A CA 1
ATOM 710 C C . LEU A 1 98 ? -12.373 -3.714 -8.206 1.00 95.25 98 LEU A C 1
ATOM 712 O O . LEU A 1 98 ? -13.469 -3.767 -8.767 1.00 95.25 98 LEU A O 1
ATOM 716 N N . VAL A 1 99 ? -11.267 -4.251 -8.699 1.00 96.31 99 VAL A N 1
ATOM 717 C CA . VAL A 1 99 ? -11.195 -5.054 -9.917 1.00 96.31 99 VAL A CA 1
ATOM 718 C C . VAL A 1 99 ? -10.895 -6.498 -9.523 1.00 96.31 99 VAL A C 1
ATOM 720 O O . VAL A 1 99 ? -9.963 -6.743 -8.754 1.00 96.31 99 VAL A O 1
ATOM 723 N N . ASP A 1 100 ? -11.687 -7.446 -10.020 1.00 95.38 100 ASP A N 1
ATOM 724 C CA . ASP A 1 100 ? -11.355 -8.873 -10.003 1.00 95.38 100 ASP A CA 1
ATOM 725 C C . ASP A 1 100 ? -10.418 -9.150 -11.182 1.00 95.38 100 ASP A C 1
ATOM 727 O O . ASP A 1 100 ? -10.797 -8.983 -12.336 1.00 95.38 100 ASP A O 1
ATOM 731 N N . LEU A 1 101 ? -9.170 -9.524 -10.904 1.00 95.25 101 LEU A N 1
ATOM 732 C CA . LEU A 1 101 ? -8.146 -9.705 -11.938 1.00 95.25 101 LEU A CA 1
ATOM 733 C C . LEU A 1 101 ? -8.342 -10.982 -12.770 1.00 95.25 101 LEU A C 1
ATOM 735 O O . LEU A 1 101 ? -7.668 -11.157 -13.781 1.00 95.25 101 LEU A O 1
ATOM 739 N N . ARG A 1 102 ? -9.262 -11.872 -12.378 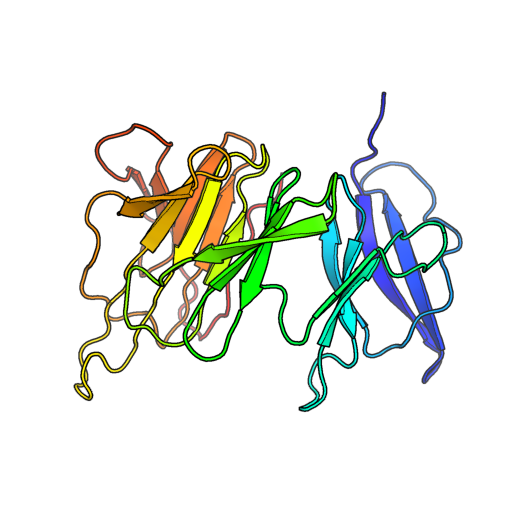1.00 93.31 102 ARG A N 1
ATOM 740 C CA . ARG A 1 102 ? -9.533 -13.118 -13.113 1.00 93.31 102 ARG A CA 1
ATOM 741 C C . ARG A 1 102 ? -10.453 -12.902 -14.307 1.00 93.31 102 ARG A C 1
ATOM 743 O O . ARG A 1 102 ? -10.288 -13.558 -15.330 1.00 93.31 102 ARG A O 1
ATOM 750 N N . ASP A 1 103 ? -11.439 -12.020 -14.159 1.00 94.12 103 ASP A N 1
ATOM 751 C CA . ASP A 1 103 ? -12.465 -11.744 -15.172 1.00 94.12 103 ASP A CA 1
ATOM 752 C C . ASP A 1 103 ? -12.572 -10.254 -15.545 1.00 94.12 103 ASP A C 1
ATOM 754 O O . ASP A 1 103 ? -13.392 -9.884 -16.387 1.00 94.12 103 ASP A O 1
ATOM 758 N N . HIS A 1 104 ? -11.731 -9.403 -14.949 1.00 93.44 104 HIS A N 1
ATOM 759 C CA . HIS A 1 104 ? -11.723 -7.943 -15.085 1.00 93.44 104 HIS A CA 1
ATOM 760 C C . HIS A 1 104 ? -13.037 -7.266 -14.660 1.00 93.44 104 HIS A C 1
ATOM 762 O O . HIS A 1 104 ? -13.312 -6.117 -15.026 1.00 93.44 104 HIS A O 1
ATOM 768 N N . GLY A 1 105 ? -13.853 -7.952 -13.855 1.00 95.44 105 GLY A N 1
ATOM 769 C CA . GLY A 1 105 ? -15.070 -7.411 -13.273 1.00 95.44 105 GLY A CA 1
ATOM 770 C C . GLY A 1 105 ? -14.762 -6.253 -12.326 1.00 95.44 105 GLY A C 1
ATOM 771 O O . GLY A 1 105 ? -13.851 -6.324 -11.503 1.00 95.44 105 GLY A O 1
ATOM 772 N N . ARG A 1 106 ? -15.537 -5.167 -12.422 1.00 95.06 106 ARG A N 1
ATOM 773 C CA . ARG A 1 106 ? -15.346 -3.957 -11.609 1.00 95.06 106 ARG A CA 1
ATOM 774 C C . ARG A 1 106 ? -16.519 -3.736 -10.671 1.00 95.06 106 ARG A C 1
ATOM 776 O O . ARG A 1 106 ? -17.676 -3.832 -11.077 1.00 95.06 106 ARG A O 1
ATOM 783 N N . LYS A 1 107 ? -16.221 -3.370 -9.427 1.00 94.19 107 LYS A N 1
ATOM 784 C CA . LYS A 1 107 ? -17.222 -2.997 -8.429 1.00 94.19 107 LYS A CA 1
ATOM 785 C C . LYS A 1 107 ? -16.807 -1.728 -7.701 1.00 94.19 107 LYS A C 1
ATOM 787 O O . LYS A 1 107 ? -15.726 -1.660 -7.121 1.00 94.19 107 LYS A O 1
ATOM 792 N N . GLN A 1 108 ? -17.698 -0.743 -7.697 1.00 93.75 108 GLN A N 1
ATOM 793 C CA . GLN A 1 108 ? -17.526 0.454 -6.883 1.00 93.75 108 GLN A CA 1
ATOM 794 C C . GLN A 1 108 ? -17.728 0.126 -5.403 1.00 93.75 108 GLN A C 1
ATOM 796 O O . GLN A 1 108 ? -18.637 -0.619 -5.023 1.00 93.75 108 GLN A O 1
ATOM 801 N N . LEU A 1 109 ? -16.872 0.707 -4.573 1.00 91.69 109 LEU A N 1
ATOM 802 C CA . LEU A 1 109 ? -16.900 0.626 -3.126 1.00 91.69 109 LEU A CA 1
ATOM 803 C C . LEU A 1 109 ? -17.045 2.035 -2.556 1.00 91.69 109 LEU A C 1
ATOM 805 O O . LEU A 1 109 ? -16.340 2.972 -2.939 1.00 91.69 109 LEU A O 1
ATOM 809 N N . THR A 1 110 ? -17.940 2.174 -1.585 1.00 89.19 110 THR A N 1
ATOM 810 C CA . THR A 1 110 ? -18.032 3.394 -0.787 1.00 89.19 110 THR A CA 1
ATOM 811 C C . THR A 1 110 ? -16.838 3.466 0.158 1.00 89.19 110 THR A C 1
ATOM 813 O O . THR A 1 110 ? -16.518 2.482 0.833 1.00 89.19 110 THR A O 1
ATOM 816 N N . ARG A 1 111 ? -16.188 4.633 0.217 1.00 88.19 111 ARG A N 1
ATOM 817 C CA . ARG A 1 111 ? -15.142 4.900 1.208 1.00 88.19 111 ARG A CA 1
ATOM 818 C C . ARG A 1 111 ? -15.758 4.905 2.605 1.00 88.19 111 ARG A C 1
ATOM 820 O O . ARG A 1 111 ? -16.755 5.599 2.806 1.00 88.19 111 ARG A O 1
ATOM 827 N N . PRO A 1 112 ? -15.177 4.180 3.568 1.00 88.25 112 PRO A N 1
ATOM 828 C CA . PRO A 1 112 ? -15.742 4.113 4.906 1.00 88.25 112 PRO A CA 1
ATOM 829 C C . PRO A 1 112 ? -15.409 5.357 5.750 1.00 88.25 112 PRO A C 1
ATOM 831 O O . PRO A 1 112 ? -16.114 5.646 6.714 1.00 88.25 112 PRO A O 1
ATOM 834 N N . ALA A 1 113 ? -14.389 6.130 5.359 1.00 84.00 113 ALA A N 1
ATOM 835 C CA . ALA A 1 113 ? -13.956 7.333 6.056 1.00 84.00 113 ALA A CA 1
ATOM 836 C C . ALA A 1 113 ? -13.622 8.489 5.102 1.00 84.00 113 ALA A C 1
ATOM 838 O O . ALA A 1 113 ? -13.256 8.301 3.939 1.00 84.00 113 ALA A O 1
ATOM 839 N N . ILE A 1 114 ? -13.737 9.707 5.638 1.00 72.50 114 ILE A N 1
ATOM 840 C CA . ILE A 1 114 ? -13.298 10.949 4.997 1.00 72.50 114 ILE A CA 1
ATOM 841 C C . ILE A 1 114 ? -11.854 11.186 5.438 1.00 72.50 114 ILE A C 1
ATOM 843 O O . ILE A 1 114 ? -11.603 11.470 6.610 1.00 72.50 114 ILE A O 1
ATOM 847 N N . GLY A 1 115 ? -10.904 11.076 4.516 1.00 65.38 115 GLY A N 1
ATOM 848 C CA . GLY A 1 115 ? -9.481 11.099 4.848 1.00 65.38 115 GLY A CA 1
ATOM 849 C C . GLY A 1 115 ? -8.618 11.714 3.756 1.00 65.38 115 GLY A C 1
ATOM 850 O O . GLY A 1 115 ? -9.088 11.957 2.646 1.00 65.38 115 GLY A O 1
ATOM 851 N N . GLY A 1 116 ? -7.368 12.004 4.122 1.00 66.06 116 GLY A N 1
ATOM 852 C CA . GLY A 1 116 ? -6.353 12.591 3.254 1.00 66.06 116 GLY A CA 1
ATOM 853 C C . GLY A 1 116 ? -5.535 11.528 2.521 1.00 66.06 116 GLY A C 1
ATOM 854 O O . GLY A 1 116 ? -6.083 10.684 1.818 1.00 66.06 116 GLY A O 1
ATOM 855 N N . LEU A 1 117 ? -4.208 11.599 2.653 1.00 67.12 117 LEU A N 1
ATOM 856 C CA . LEU A 1 117 ? -3.276 10.659 2.027 1.00 67.12 117 LEU A CA 1
ATOM 857 C C . LEU A 1 117 ? -3.597 9.217 2.442 1.00 67.12 117 LEU A C 1
ATOM 859 O O . LEU A 1 117 ? -3.602 8.899 3.627 1.00 67.12 117 LEU A O 1
ATOM 863 N N . LEU A 1 118 ? -3.829 8.352 1.454 1.00 83.12 118 LEU A N 1
ATOM 864 C CA . LEU A 1 118 ? -4.064 6.930 1.677 1.00 83.12 118 LEU A CA 1
ATOM 865 C C . LEU A 1 118 ? -2.731 6.190 1.731 1.00 83.12 118 LEU A C 1
ATOM 867 O O . LEU A 1 118 ? -2.006 6.156 0.734 1.00 83.12 118 LEU A O 1
ATOM 871 N N . THR A 1 119 ? -2.449 5.563 2.871 1.00 88.94 119 THR A N 1
ATOM 872 C CA . THR A 1 119 ? -1.450 4.488 2.941 1.00 88.94 119 THR A CA 1
ATOM 873 C C . THR A 1 119 ? -2.194 3.167 2.858 1.00 88.94 119 THR A C 1
ATOM 875 O O . THR A 1 119 ? -3.150 2.951 3.602 1.00 88.94 119 THR A O 1
ATOM 878 N N . VAL A 1 120 ? -1.794 2.301 1.929 1.00 92.56 120 VAL A N 1
ATOM 879 C CA . VAL A 1 120 ? -2.479 1.034 1.663 1.00 92.56 120 VAL A CA 1
ATOM 880 C C . VAL A 1 120 ? -1.477 -0.104 1.731 1.00 92.56 120 VAL A C 1
ATOM 882 O O . VAL A 1 120 ? -0.436 -0.043 1.085 1.00 92.56 120 VAL A O 1
ATOM 885 N N . ALA A 1 121 ? -1.819 -1.137 2.494 1.00 94.19 121 ALA A N 1
ATOM 886 C CA . ALA A 1 121 ? -1.006 -2.327 2.685 1.00 94.19 121 ALA A CA 1
ATOM 887 C C . ALA A 1 121 ? -1.865 -3.580 2.425 1.00 94.19 121 ALA A C 1
ATOM 889 O O . ALA A 1 121 ? -2.739 -3.906 3.240 1.00 94.19 121 ALA A O 1
ATOM 890 N N . PRO A 1 122 ? -1.681 -4.278 1.290 1.00 94.94 122 PRO A N 1
ATOM 891 C CA . PRO A 1 122 ? -2.317 -5.570 1.059 1.00 94.94 122 PRO A CA 1
ATOM 892 C C . PRO A 1 122 ? -1.665 -6.653 1.930 1.00 94.94 122 PRO A C 1
ATOM 894 O O . PRO A 1 122 ? -0.444 -6.711 2.044 1.00 94.94 122 PRO A O 1
ATOM 897 N N . SER A 1 123 ? -2.474 -7.523 2.536 1.00 93.50 123 SER A N 1
ATOM 898 C CA . SER A 1 123 ? -1.973 -8.704 3.249 1.00 93.50 123 SER A CA 1
ATOM 899 C C . SER A 1 123 ? -1.288 -9.657 2.271 1.00 93.50 123 SER A C 1
ATOM 901 O O . SER A 1 123 ? -1.768 -9.802 1.141 1.00 93.50 123 SER A O 1
ATOM 903 N N . ARG A 1 124 ? -0.241 -10.366 2.701 1.00 88.25 124 ARG A N 1
ATOM 904 C CA . ARG A 1 124 ? 0.515 -11.280 1.825 1.00 88.25 124 ARG A CA 1
ATOM 905 C C . ARG A 1 124 ? -0.345 -12.393 1.228 1.00 88.25 124 ARG A C 1
ATOM 907 O O . ARG A 1 124 ? -0.174 -12.738 0.066 1.00 88.25 124 ARG A O 1
ATOM 914 N N . GLU A 1 125 ? -1.291 -12.924 1.994 1.00 89.38 125 GLU A N 1
ATOM 915 C CA . GLU A 1 125 ? -2.226 -13.954 1.536 1.00 89.38 125 GLU A CA 1
ATOM 916 C C . GLU A 1 125 ? -3.363 -13.404 0.656 1.00 89.38 125 GLU A C 1
ATOM 918 O O . GLU A 1 125 ? -4.159 -14.169 0.119 1.00 89.38 125 GLU A O 1
ATOM 923 N N . GLY A 1 126 ? -3.460 -12.080 0.506 1.00 92.19 126 GLY A N 1
ATOM 924 C CA . GLY A 1 126 ? -4.452 -11.418 -0.342 1.00 92.19 126 GLY A CA 1
ATOM 925 C C . GLY A 1 126 ? -5.876 -11.348 0.224 1.00 92.19 126 GLY A C 1
ATOM 926 O O . GLY A 1 126 ? -6.784 -10.890 -0.472 1.00 92.19 126 GLY A O 1
ATOM 927 N N . SER A 1 127 ? -6.097 -11.779 1.470 1.00 93.12 127 SER A N 1
ATOM 928 C CA . SER A 1 127 ? -7.430 -11.829 2.092 1.00 93.12 127 SER A CA 1
ATOM 929 C C . SER A 1 127 ? -7.917 -10.469 2.616 1.00 93.12 127 SER A C 1
ATOM 931 O O . SER A 1 127 ? -9.125 -10.218 2.741 1.00 93.12 127 SER A O 1
ATOM 933 N N . LEU A 1 128 ? -6.973 -9.571 2.907 1.00 96.00 128 LEU A N 1
ATOM 934 C CA . LEU A 1 128 ? -7.216 -8.260 3.485 1.00 96.00 128 LEU A CA 1
ATOM 935 C C . LEU A 1 128 ? -6.444 -7.165 2.745 1.00 96.00 128 LEU A C 1
ATOM 937 O O . LEU A 1 128 ? -5.320 -7.345 2.282 1.00 96.00 128 LEU A O 1
ATOM 941 N N . ILE A 1 129 ? -7.038 -5.977 2.701 1.00 96.44 129 ILE A N 1
ATOM 942 C CA . ILE A 1 129 ? -6.336 -4.739 2.362 1.00 96.44 129 ILE A CA 1
ATOM 943 C C . ILE A 1 129 ? -6.518 -3.784 3.533 1.00 96.44 129 ILE A C 1
ATOM 945 O O . ILE A 1 129 ? -7.645 -3.390 3.838 1.00 96.44 129 ILE A O 1
ATOM 949 N N . ALA A 1 130 ? -5.420 -3.423 4.191 1.00 96.38 130 ALA A N 1
ATOM 950 C CA . ALA A 1 130 ? -5.427 -2.397 5.218 1.00 96.38 130 ALA A CA 1
ATOM 951 C C . ALA A 1 130 ? -5.253 -1.022 4.568 1.00 96.38 130 ALA A C 1
ATOM 953 O O . ALA A 1 130 ? -4.391 -0.836 3.710 1.00 96.38 130 ALA A O 1
ATOM 954 N N . ILE A 1 131 ? -6.090 -0.069 4.964 1.00 94.31 131 ILE A N 1
ATOM 955 C CA . ILE A 1 131 ? -6.089 1.297 4.451 1.00 94.31 131 ILE A CA 1
ATOM 956 C C . ILE A 1 131 ? -6.100 2.243 5.633 1.00 94.31 131 ILE A C 1
ATOM 958 O O . ILE A 1 131 ? -7.020 2.220 6.447 1.00 94.31 131 ILE A O 1
ATOM 962 N N . ASP A 1 132 ? -5.091 3.093 5.695 1.00 92.81 132 ASP A N 1
ATOM 963 C CA . ASP A 1 132 ? -5.022 4.181 6.651 1.00 92.81 132 ASP A CA 1
ATOM 964 C C . ASP A 1 132 ? -5.563 5.469 6.026 1.00 92.81 132 ASP A C 1
ATOM 966 O O . ASP A 1 132 ? -4.966 6.034 5.105 1.00 92.81 132 ASP A O 1
ATOM 970 N N . PHE A 1 133 ? -6.693 5.937 6.555 1.00 90.88 133 PHE A N 1
ATOM 971 C CA . PHE A 1 133 ? -7.314 7.216 6.219 1.00 90.88 133 PHE A CA 1
ATOM 972 C C . PHE A 1 133 ? -6.767 8.344 7.108 1.00 90.88 133 PHE A C 1
ATOM 974 O O . PHE A 1 133 ? -7.522 9.131 7.686 1.00 90.88 133 PHE A O 1
ATOM 981 N N . ALA A 1 134 ? -5.440 8.434 7.211 1.00 89.69 134 ALA A N 1
ATOM 982 C CA . ALA A 1 134 ? -4.751 9.451 7.992 1.00 89.69 134 ALA A CA 1
ATOM 983 C C . ALA A 1 134 ? -5.182 10.871 7.588 1.00 89.69 134 ALA A C 1
ATOM 985 O O . ALA A 1 134 ? -5.232 11.242 6.409 1.00 89.69 134 ALA A O 1
ATOM 986 N N . ASN A 1 135 ? -5.475 11.699 8.589 1.00 90.12 135 ASN A N 1
ATOM 987 C CA . ASN A 1 135 ? -5.877 13.083 8.388 1.00 90.12 135 ASN A CA 1
ATOM 988 C C . ASN A 1 135 ? -5.122 14.010 9.353 1.00 90.12 135 ASN A C 1
ATOM 990 O O . ASN A 1 135 ? -5.473 14.073 10.533 1.00 90.12 135 ASN A O 1
ATOM 994 N N . PRO A 1 136 ? -4.107 14.760 8.880 1.00 89.38 136 PRO A N 1
ATOM 995 C CA . PRO A 1 136 ? -3.285 15.622 9.730 1.00 89.38 136 PRO A CA 1
ATOM 996 C C . PRO A 1 136 ? -3.955 16.957 10.107 1.00 89.38 136 PRO A C 1
ATOM 998 O O . PRO A 1 136 ? -3.338 17.773 10.798 1.00 89.38 136 PRO A O 1
ATOM 1001 N N . ALA A 1 137 ? -5.169 17.212 9.610 1.00 89.31 137 ALA A N 1
ATOM 1002 C CA . ALA A 1 137 ? -5.944 18.419 9.871 1.00 89.31 137 ALA A CA 1
ATOM 1003 C C . ALA A 1 137 ? -7.447 18.094 9.895 1.00 89.31 137 ALA A C 1
ATOM 1005 O O . ALA A 1 137 ? -8.248 18.643 9.128 1.00 89.31 137 ALA A O 1
ATOM 1006 N N . TYR A 1 138 ? -7.831 17.133 10.737 1.00 88.06 138 TYR A N 1
ATOM 1007 C CA . TYR A 1 138 ? -9.175 16.568 10.744 1.00 88.06 138 TYR A CA 1
ATOM 1008 C C . TYR A 1 138 ? -10.235 17.664 10.911 1.00 88.06 138 TYR A C 1
ATOM 1010 O O . TYR A 1 138 ? -10.174 18.470 11.841 1.00 88.06 138 TYR A O 1
ATOM 1018 N N . ARG A 1 139 ? -11.192 17.719 9.972 1.00 86.94 139 ARG A N 1
ATOM 1019 C CA . ARG A 1 139 ? -12.246 18.753 9.882 1.00 86.94 139 ARG A CA 1
ATOM 1020 C C . ARG A 1 139 ? -11.719 20.199 9.910 1.00 86.94 139 ARG A C 1
ATOM 1022 O O . ARG A 1 139 ? -12.383 21.087 10.434 1.00 86.94 139 ARG A O 1
ATOM 1029 N N . GLY A 1 140 ? -10.531 20.434 9.352 1.00 86.25 140 GLY A N 1
ATOM 1030 C CA . GLY A 1 140 ? -9.914 21.762 9.297 1.00 86.25 140 GLY A CA 1
ATOM 1031 C C . GLY A 1 140 ? -9.319 22.234 10.627 1.00 86.25 140 GLY A C 1
ATOM 1032 O O . GLY A 1 140 ? -9.072 23.425 10.791 1.00 86.25 140 GLY A O 1
ATOM 1033 N N . THR A 1 141 ? -9.105 21.325 11.581 1.00 88.94 141 THR A N 1
ATOM 1034 C CA . THR A 1 141 ? -8.489 21.622 12.885 1.00 88.94 141 THR A CA 1
ATOM 1035 C C . THR A 1 141 ? -7.000 21.254 12.901 1.00 88.94 141 THR A C 1
ATOM 1037 O O . THR A 1 141 ? -6.465 20.753 11.916 1.00 88.94 141 THR A O 1
ATOM 1040 N N . SER A 1 142 ? -6.309 21.476 14.024 1.00 89.12 142 SER A N 1
ATOM 1041 C CA . SER A 1 142 ? -4.945 20.970 14.251 1.00 89.12 142 SER A CA 1
ATOM 1042 C C . SER A 1 142 ? -4.900 19.510 14.724 1.00 89.12 142 SER A C 1
ATOM 1044 O O . SER A 1 142 ? -3.809 18.963 14.898 1.00 89.12 142 SER A O 1
ATOM 1046 N N . THR A 1 143 ? -6.056 18.875 14.939 1.00 91.31 143 THR A N 1
ATOM 1047 C CA . THR A 1 143 ? -6.145 17.489 15.396 1.00 91.31 143 THR A CA 1
ATOM 1048 C C . THR A 1 143 ? -5.781 16.535 14.266 1.00 91.31 143 THR A C 1
ATOM 1050 O O . THR A 1 143 ? -6.382 16.564 13.190 1.00 91.31 143 THR A O 1
ATOM 1053 N N . GLN A 1 144 ? -4.803 15.671 14.526 1.00 91.44 144 GLN A N 1
ATOM 1054 C CA . GLN A 1 144 ? -4.401 14.615 13.607 1.00 91.44 144 GLN A CA 1
ATOM 1055 C C . GLN A 1 144 ? -5.124 13.324 14.012 1.00 91.44 144 GLN A C 1
ATOM 1057 O O . GLN A 1 144 ? -5.060 12.916 15.172 1.00 91.44 144 GLN A O 1
ATOM 1062 N N . ILE A 1 145 ? -5.834 12.699 13.075 1.00 91.69 145 ILE A N 1
ATOM 1063 C CA . ILE A 1 145 ? -6.559 11.441 13.297 1.00 91.69 145 ILE A CA 1
ATOM 1064 C C . ILE A 1 145 ? -5.956 10.358 12.416 1.00 91.69 145 ILE A C 1
ATOM 1066 O O . ILE A 1 145 ? -5.768 10.574 11.216 1.00 91.69 145 ILE A O 1
ATOM 1070 N N . ARG A 1 146 ? -5.700 9.194 13.011 1.00 91.75 146 ARG A N 1
ATOM 1071 C CA . ARG A 1 146 ? -5.418 7.964 12.277 1.00 91.75 146 ARG A CA 1
ATOM 1072 C C . ARG A 1 146 ? -6.653 7.069 12.316 1.00 91.75 146 ARG A C 1
ATOM 1074 O O . ARG A 1 146 ? -7.270 6.912 13.371 1.00 91.75 146 ARG A O 1
ATOM 1081 N N . ASP A 1 147 ? -7.021 6.522 11.163 1.00 93.31 147 ASP A N 1
ATOM 1082 C CA . ASP A 1 147 ? -8.221 5.702 11.010 1.00 93.31 147 ASP A CA 1
ATOM 1083 C C . ASP A 1 147 ? -7.943 4.547 10.046 1.00 93.31 147 ASP A C 1
ATOM 1085 O O . ASP A 1 147 ? -7.999 4.698 8.823 1.00 93.31 147 ASP A O 1
ATOM 1089 N N . VAL A 1 148 ? -7.570 3.400 10.615 1.00 94.81 148 VAL A N 1
ATOM 1090 C CA . VAL A 1 148 ? -7.202 2.212 9.843 1.00 94.81 148 VAL A CA 1
ATOM 1091 C C . VAL A 1 148 ? -8.420 1.317 9.650 1.00 94.81 148 VAL A C 1
ATOM 1093 O O . VAL A 1 148 ? -8.977 0.758 10.600 1.00 94.81 148 VAL A O 1
ATOM 1096 N N . TRP A 1 149 ? -8.779 1.124 8.388 1.00 95.44 149 TRP A N 1
ATOM 1097 C CA . TRP A 1 149 ? -9.834 0.231 7.937 1.00 95.44 149 TRP A CA 1
ATOM 1098 C C . TRP A 1 149 ? -9.251 -0.991 7.238 1.00 95.44 149 TRP A C 1
ATOM 1100 O O . TRP A 1 149 ? -8.206 -0.930 6.598 1.00 95.44 149 TRP A O 1
ATOM 1110 N N . LEU A 1 150 ? -9.965 -2.106 7.322 1.00 96.12 150 LEU A N 1
ATOM 1111 C CA . LEU A 1 150 ? -9.624 -3.356 6.661 1.00 96.12 150 LEU A CA 1
ATOM 1112 C C . LEU A 1 150 ? -10.746 -3.710 5.689 1.00 96.12 150 LEU A C 1
ATOM 1114 O O . LEU A 1 150 ? -11.905 -3.843 6.093 1.00 96.12 150 LEU A O 1
ATOM 1118 N N . LEU A 1 151 ? -10.399 -3.881 4.418 1.00 96.25 151 LEU A N 1
ATOM 1119 C CA . LEU A 1 151 ? -11.280 -4.446 3.406 1.00 96.25 151 LEU A CA 1
ATOM 1120 C C . LEU A 1 151 ? -11.058 -5.953 3.339 1.00 96.25 151 LEU A C 1
ATOM 1122 O O . LEU A 1 151 ? -9.955 -6.394 3.023 1.00 96.25 151 LEU A O 1
ATOM 1126 N N . ARG A 1 152 ? -12.109 -6.739 3.575 1.00 95.00 152 ARG A N 1
ATOM 1127 C CA . ARG A 1 152 ? -12.111 -8.173 3.246 1.00 95.00 152 ARG A CA 1
ATOM 1128 C C . ARG A 1 152 ? -12.345 -8.344 1.750 1.00 95.00 152 ARG A C 1
ATOM 1130 O O . ARG A 1 152 ? -13.381 -7.915 1.245 1.00 95.00 152 ARG A O 1
ATOM 1137 N N . THR A 1 153 ? -11.399 -8.961 1.049 1.00 91.94 153 THR A N 1
ATOM 1138 C CA . THR A 1 153 ? -11.397 -9.053 -0.423 1.00 91.94 153 THR A CA 1
ATOM 1139 C C . THR A 1 153 ? -12.428 -10.037 -0.980 1.00 91.94 153 THR A C 1
ATOM 1141 O O . THR A 1 153 ? -12.874 -9.878 -2.118 1.00 91.94 153 THR A O 1
ATOM 1144 N N . GLU A 1 154 ? -12.862 -11.008 -0.174 1.00 89.88 154 GLU A N 1
ATOM 1145 C CA . GLU A 1 154 ? -13.918 -11.961 -0.537 1.00 89.88 154 GLU A CA 1
ATOM 1146 C C . GLU A 1 154 ? -15.323 -11.380 -0.341 1.00 89.88 154 GLU A C 1
ATOM 1148 O O . GLU A 1 154 ? -16.144 -11.380 -1.257 1.00 89.88 154 GLU A O 1
ATOM 1153 N N . THR A 1 155 ? -15.608 -10.869 0.860 1.00 91.44 155 THR A N 1
ATOM 1154 C CA . THR A 1 155 ? -16.950 -10.393 1.239 1.00 91.44 155 THR A CA 1
ATOM 1155 C C . THR A 1 155 ? -17.200 -8.941 0.852 1.00 91.44 155 THR A C 1
ATOM 1157 O O . THR A 1 155 ? -18.347 -8.497 0.832 1.00 91.44 155 THR A O 1
ATOM 1160 N N . LEU A 1 156 ? -16.140 -8.194 0.535 1.00 91.25 156 LEU A N 1
ATOM 1161 C CA . LEU A 1 156 ? -16.179 -6.776 0.174 1.00 91.25 156 LEU A CA 1
ATOM 1162 C C . LEU A 1 156 ? -16.757 -5.898 1.281 1.00 91.25 156 LEU A C 1
ATOM 1164 O O . LEU A 1 156 ? -17.452 -4.913 1.030 1.00 91.25 156 LEU A O 1
ATOM 1168 N N . THR A 1 157 ? -16.468 -6.283 2.520 1.00 92.94 157 THR A N 1
ATOM 1169 C CA . THR A 1 157 ? -16.922 -5.597 3.725 1.00 92.94 157 THR A CA 1
ATOM 1170 C C . THR A 1 157 ? -15.769 -4.877 4.396 1.00 92.94 157 THR A C 1
ATOM 1172 O O . THR A 1 157 ? -14.673 -5.429 4.528 1.00 92.94 157 THR A O 1
ATOM 1175 N N . TRP A 1 158 ? -16.062 -3.678 4.883 1.00 94.50 158 TRP A N 1
ATOM 1176 C CA . TRP A 1 158 ? -15.161 -2.882 5.700 1.00 94.50 158 TRP A CA 1
ATOM 1177 C C . TRP A 1 158 ? -15.290 -3.236 7.180 1.00 94.50 158 TRP A C 1
ATOM 1179 O O . TRP A 1 158 ? -16.391 -3.475 7.675 1.00 94.50 158 TRP A O 1
ATOM 1189 N N . GLN A 1 159 ? -14.171 -3.210 7.893 1.00 94.81 159 GLN A N 1
ATOM 1190 C CA . GLN A 1 159 ? -14.127 -3.261 9.354 1.00 94.81 159 GLN A CA 1
ATOM 1191 C C . GLN A 1 159 ? -13.037 -2.314 9.867 1.00 94.81 159 GLN A C 1
ATOM 1193 O O . GLN A 1 159 ? -11.988 -2.188 9.236 1.00 94.81 159 GLN A O 1
ATOM 1198 N N . HIS A 1 160 ? -13.258 -1.668 11.009 1.00 94.88 160 HIS A N 1
ATOM 1199 C CA . HIS A 1 160 ? -12.177 -0.972 11.705 1.00 94.88 160 HIS A CA 1
ATOM 1200 C C . HIS A 1 160 ? -11.128 -1.974 12.185 1.00 94.88 160 HIS A C 1
ATOM 1202 O O . HIS A 1 160 ? -11.469 -3.057 12.672 1.00 94.88 160 HIS A O 1
ATOM 1208 N N . ALA A 1 161 ? -9.856 -1.583 12.124 1.00 95.62 161 ALA A N 1
ATOM 1209 C CA . ALA A 1 161 ? -8.869 -2.197 12.997 1.00 95.62 161 ALA A CA 1
ATOM 1210 C C . ALA A 1 161 ? -9.192 -1.838 14.468 1.00 95.62 161 ALA A C 1
ATOM 1212 O O . ALA A 1 161 ? -9.773 -0.778 14.730 1.00 95.62 161 ALA A O 1
ATOM 1213 N N . PRO A 1 162 ? -8.852 -2.687 15.455 1.00 95.62 162 PRO A N 1
ATOM 1214 C CA . PRO A 1 162 ? -9.211 -2.422 16.846 1.00 95.62 162 PRO A CA 1
ATOM 1215 C C . PRO A 1 162 ? -8.709 -1.062 17.344 1.00 95.62 162 PRO A C 1
ATOM 1217 O O . PRO A 1 162 ? -7.575 -0.678 17.074 1.00 95.62 162 PRO A O 1
ATOM 1220 N N . GLY A 1 163 ? -9.544 -0.340 18.094 1.00 93.69 163 GLY A N 1
ATOM 1221 C CA . GLY A 1 163 ? -9.179 0.961 18.667 1.00 93.69 163 GLY A CA 1
ATOM 1222 C C . GLY A 1 163 ? -9.178 2.142 17.688 1.00 93.69 163 GLY A C 1
ATOM 1223 O O . GLY A 1 163 ? -8.713 3.212 18.068 1.00 93.69 163 GLY A O 1
ATOM 1224 N N . MET A 1 164 ? -9.693 1.974 16.464 1.00 94.38 164 MET A N 1
ATOM 1225 C CA . MET A 1 164 ? -9.815 3.054 15.476 1.00 94.38 164 MET A CA 1
ATOM 1226 C C . MET A 1 164 ? -11.191 3.748 15.513 1.00 94.38 164 MET A C 1
ATOM 1228 O O . MET A 1 164 ? -12.201 3.086 15.798 1.00 94.38 164 MET A O 1
ATOM 1232 N N . PRO A 1 165 ? -11.255 5.052 15.174 1.00 93.69 165 PRO A N 1
ATOM 1233 C CA . PRO A 1 165 ? -10.120 5.962 14.956 1.00 93.69 165 PRO A CA 1
ATOM 1234 C C . PRO A 1 165 ? -9.488 6.439 16.278 1.00 93.69 165 PRO A C 1
ATOM 1236 O O . PRO A 1 165 ? -10.140 6.409 17.323 1.00 93.69 165 PRO A O 1
ATOM 1239 N N . TYR A 1 166 ? -8.257 6.961 16.232 1.00 92.75 166 TYR A N 1
ATOM 1240 C CA . TYR A 1 166 ? -7.622 7.612 17.390 1.00 92.75 166 TYR A CA 1
ATOM 1241 C C . TYR A 1 166 ? -6.856 8.897 17.027 1.00 92.75 166 TYR A C 1
ATOM 1243 O O . TYR A 1 166 ? -6.535 9.156 15.866 1.00 92.75 166 TYR A O 1
ATOM 1251 N N . VAL A 1 167 ? -6.584 9.728 18.043 1.00 93.38 167 VAL A N 1
ATOM 1252 C CA . VAL A 1 167 ? -5.807 10.974 17.917 1.00 93.38 167 VAL A CA 1
ATOM 1253 C C . VAL A 1 167 ? -4.314 10.671 17.989 1.00 93.38 167 VAL A C 1
ATOM 1255 O O . VAL A 1 167 ? -3.854 10.080 18.962 1.00 93.38 167 VAL A O 1
ATOM 1258 N N . SER A 1 168 ? -3.561 11.128 16.993 1.00 89.38 168 SER A N 1
ATOM 1259 C CA . SER A 1 168 ? -2.103 11.000 16.931 1.00 89.38 168 SER A CA 1
ATOM 1260 C C . SER A 1 168 ? -1.437 12.375 17.024 1.00 89.38 168 SER A C 1
ATOM 1262 O O . SER A 1 168 ? -2.022 13.394 16.663 1.00 89.38 168 SER A O 1
ATOM 1264 N N . GLU A 1 169 ? -0.193 12.425 17.488 1.00 87.81 169 GLU A N 1
ATOM 1265 C CA . GLU A 1 169 ? 0.654 13.619 17.384 1.00 87.81 169 GLU A CA 1
ATOM 1266 C C . GLU A 1 169 ? 1.739 13.473 16.306 1.00 87.81 169 GLU A C 1
ATOM 1268 O O . GLU A 1 169 ? 2.438 14.444 15.997 1.00 87.81 169 GLU A O 1
ATOM 1273 N N . HIS A 1 170 ? 1.870 12.288 15.697 1.00 85.75 170 HIS A N 1
ATOM 1274 C CA . HIS A 1 170 ? 3.034 11.926 14.891 1.00 85.75 170 HIS A CA 1
ATOM 1275 C C . HIS A 1 170 ? 2.775 11.818 13.384 1.00 85.75 170 HIS A C 1
ATOM 1277 O O . HIS A 1 170 ? 3.760 11.696 12.664 1.00 85.75 170 HIS A O 1
ATOM 1283 N N . LEU A 1 171 ? 1.539 11.957 12.869 1.00 85.94 171 LEU A N 1
ATOM 1284 C CA . LEU A 1 171 ? 1.277 11.814 11.415 1.00 85.94 171 LEU A CA 1
ATOM 1285 C C . LEU A 1 171 ? 2.151 12.726 10.541 1.00 85.94 171 LEU A C 1
ATOM 1287 O O . LEU A 1 171 ? 2.488 12.365 9.420 1.00 85.94 171 LEU A O 1
ATOM 1291 N N . LYS A 1 172 ? 2.517 13.911 11.041 1.00 82.19 172 LYS A N 1
ATOM 1292 C CA . LYS A 1 172 ? 3.403 14.854 10.336 1.00 82.19 172 LYS A CA 1
ATOM 1293 C C . LYS A 1 172 ? 4.897 14.522 10.434 1.00 82.19 172 LYS A C 1
ATOM 1295 O O . LYS A 1 172 ? 5.662 15.082 9.666 1.00 82.19 172 LYS A O 1
ATOM 1300 N N . ARG A 1 173 ? 5.303 13.672 11.382 1.00 77.31 173 ARG A N 1
ATOM 1301 C CA . ARG A 1 173 ? 6.707 13.278 11.632 1.00 77.31 173 ARG A CA 1
ATOM 1302 C C . ARG A 1 173 ? 7.064 11.934 10.997 1.00 77.31 173 ARG A C 1
ATOM 1304 O O . ARG A 1 173 ? 8.223 11.542 10.985 1.00 77.31 173 ARG A O 1
ATOM 1311 N N . GLY A 1 174 ? 6.060 11.217 10.510 1.00 74.00 174 GLY A N 1
ATOM 1312 C CA . GLY A 1 174 ? 6.211 9.927 9.867 1.00 74.00 174 GLY A CA 1
ATOM 1313 C C . GLY A 1 174 ? 5.151 8.943 10.322 1.00 74.00 174 GLY A C 1
ATOM 1314 O O . GLY A 1 174 ? 4.163 9.286 10.972 1.00 74.00 174 GLY A O 1
ATOM 1315 N N . GLY A 1 175 ? 5.342 7.698 9.926 1.00 81.25 175 GLY A N 1
ATOM 1316 C CA . GLY A 1 175 ? 4.394 6.632 10.170 1.00 81.25 175 GLY A CA 1
ATOM 1317 C C . GLY A 1 175 ? 4.406 5.639 9.026 1.00 81.25 175 GLY A C 1
ATOM 1318 O O . GLY A 1 175 ? 4.916 5.909 7.937 1.00 81.25 175 GLY A O 1
ATOM 1319 N N . GLY A 1 176 ? 3.832 4.477 9.278 1.00 86.94 176 GLY A N 1
ATOM 1320 C CA . GLY A 1 176 ? 3.757 3.445 8.265 1.00 86.94 176 GLY A CA 1
ATOM 1321 C C . GLY A 1 176 ? 2.835 2.324 8.679 1.00 86.94 176 GLY A C 1
ATOM 1322 O O . GLY A 1 176 ? 2.551 2.135 9.862 1.00 86.94 176 GLY A O 1
ATOM 1323 N N . LEU A 1 177 ? 2.370 1.610 7.670 1.00 91.62 177 LEU A N 1
ATOM 1324 C CA . LEU A 1 177 ? 1.474 0.483 7.790 1.00 91.62 177 LEU A CA 1
ATOM 1325 C C . LEU A 1 177 ? 1.993 -0.595 6.848 1.00 91.62 177 LEU A C 1
ATOM 1327 O O . LEU A 1 177 ? 2.188 -0.303 5.670 1.00 91.62 177 LEU A O 1
ATOM 1331 N N . ASP A 1 178 ? 2.222 -1.800 7.354 1.00 93.31 178 ASP A N 1
ATOM 1332 C CA . ASP A 1 178 ? 2.658 -2.931 6.532 1.00 93.31 178 ASP A CA 1
ATOM 1333 C C . ASP A 1 178 ? 2.311 -4.269 7.201 1.00 93.31 178 ASP A C 1
ATOM 1335 O O . ASP A 1 178 ? 1.944 -4.301 8.375 1.00 93.31 178 ASP A O 1
ATOM 1339 N N . TRP A 1 179 ? 2.428 -5.376 6.472 1.00 93.94 179 TRP A N 1
ATOM 1340 C CA . TRP A 1 179 ? 2.172 -6.725 6.973 1.00 93.94 179 TRP A CA 1
ATOM 1341 C C . TRP A 1 179 ? 3.464 -7.514 7.178 1.00 93.94 179 TRP A C 1
ATOM 1343 O O . TRP A 1 179 ? 4.342 -7.557 6.317 1.00 93.94 179 TRP A O 1
ATOM 1353 N N . THR A 1 180 ? 3.558 -8.225 8.301 1.00 91.62 180 THR A N 1
ATOM 1354 C CA . THR A 1 180 ? 4.636 -9.195 8.517 1.00 91.62 180 THR A CA 1
ATOM 1355 C C . THR A 1 180 ? 4.437 -10.457 7.679 1.00 91.62 180 THR A C 1
ATOM 1357 O O . THR A 1 180 ? 3.335 -10.767 7.223 1.00 91.62 180 THR A O 1
ATOM 1360 N N . GLY A 1 181 ? 5.505 -11.251 7.541 1.00 86.38 181 GLY A N 1
ATOM 1361 C CA . GLY A 1 181 ? 5.434 -12.582 6.930 1.00 86.38 181 GLY A CA 1
ATOM 1362 C C . GLY A 1 181 ? 4.454 -13.541 7.614 1.00 86.38 181 GLY A C 1
ATOM 1363 O O . GLY A 1 181 ? 3.917 -14.425 6.954 1.00 86.38 181 GLY A O 1
ATOM 1364 N N . ASN A 1 182 ? 4.172 -13.329 8.903 1.00 89.44 182 ASN A N 1
ATOM 1365 C CA . ASN A 1 182 ? 3.257 -14.155 9.695 1.00 89.44 182 ASN A CA 1
ATOM 1366 C C . ASN A 1 182 ? 1.809 -13.628 9.690 1.00 89.44 182 ASN A C 1
ATOM 1368 O O . ASN A 1 182 ? 0.972 -14.147 10.427 1.00 89.44 182 ASN A O 1
ATOM 1372 N N . GLY A 1 183 ? 1.508 -12.593 8.897 1.00 92.88 183 GLY A N 1
ATOM 1373 C CA . GLY A 1 183 ? 0.158 -12.037 8.774 1.00 92.88 183 GLY A CA 1
ATOM 1374 C C . GLY A 1 183 ? -0.235 -11.066 9.889 1.00 92.88 183 GLY A C 1
ATOM 1375 O O . GLY A 1 183 ? -1.420 -10.812 10.086 1.00 92.88 183 GLY A O 1
ATOM 1376 N N . ASP A 1 184 ? 0.729 -10.506 10.622 1.00 95.38 184 ASP A N 1
ATOM 1377 C CA . ASP A 1 184 ? 0.444 -9.404 11.545 1.00 95.38 184 ASP A CA 1
ATOM 1378 C C . ASP A 1 184 ? 0.460 -8.071 10.794 1.00 95.38 184 ASP A C 1
ATOM 1380 O O . ASP A 1 184 ? 1.409 -7.780 10.069 1.00 95.38 184 ASP A O 1
ATOM 1384 N N . LEU A 1 185 ? -0.544 -7.228 11.018 1.00 96.00 185 LEU A N 1
ATOM 1385 C CA . LEU A 1 185 ? -0.516 -5.832 10.602 1.00 96.00 185 LEU A CA 1
ATOM 1386 C C . LEU A 1 185 ? 0.357 -5.048 11.579 1.00 96.00 185 LEU A C 1
ATOM 1388 O O . LEU A 1 185 ? 0.089 -5.034 12.783 1.00 96.00 185 LEU A O 1
ATOM 1392 N N . VAL A 1 186 ? 1.376 -4.376 11.064 1.00 95.06 186 VAL A N 1
ATOM 1393 C CA . VAL A 1 186 ? 2.255 -3.496 11.826 1.00 95.06 186 VAL A CA 1
ATOM 1394 C C . VAL A 1 186 ? 1.901 -2.055 11.520 1.00 95.06 186 VAL A C 1
ATOM 1396 O O . VAL A 1 186 ? 1.800 -1.651 10.363 1.00 95.06 186 VAL A O 1
ATOM 1399 N N . LEU A 1 187 ? 1.734 -1.277 12.580 1.00 93.19 187 LEU A N 1
ATOM 1400 C CA . LEU A 1 187 ? 1.501 0.154 12.535 1.00 93.19 187 LEU A CA 1
ATOM 1401 C C . LEU A 1 187 ? 2.610 0.858 13.309 1.00 93.19 187 LEU A C 1
ATOM 1403 O O . LEU A 1 187 ? 2.919 0.495 14.443 1.00 93.19 187 LEU A O 1
ATOM 1407 N N . ALA A 1 188 ? 3.169 1.896 12.707 1.00 89.62 188 ALA A N 1
ATOM 1408 C CA . ALA A 1 188 ? 4.162 2.745 13.333 1.00 89.62 188 ALA A CA 1
ATOM 1409 C C . ALA A 1 188 ? 3.604 4.165 13.506 1.00 89.62 188 ALA A C 1
ATOM 1411 O O . ALA A 1 188 ? 3.279 4.830 12.522 1.00 89.62 188 ALA A O 1
ATOM 1412 N N . ASP A 1 189 ? 3.475 4.609 14.759 1.00 87.69 189 ASP A N 1
ATOM 1413 C CA . ASP A 1 189 ? 2.929 5.920 15.136 1.00 87.69 189 ASP A CA 1
ATOM 1414 C C . ASP A 1 189 ? 3.370 6.307 16.561 1.00 87.69 189 ASP A C 1
ATOM 1416 O O . ASP A 1 189 ? 2.682 6.026 17.541 1.00 87.69 189 ASP A O 1
ATOM 1420 N N . GLY A 1 190 ? 4.583 6.852 16.706 1.00 81.12 190 GLY A N 1
ATOM 1421 C CA . GLY A 1 190 ? 5.219 7.107 18.014 1.00 81.12 190 GLY A CA 1
ATOM 1422 C C . GLY A 1 190 ? 5.675 5.838 18.757 1.00 81.12 190 GLY A C 1
ATOM 1423 O O . GLY A 1 190 ? 6.697 5.849 19.440 1.00 81.12 190 GLY A O 1
ATOM 1424 N N . VAL A 1 191 ? 4.966 4.728 18.552 1.00 84.94 191 VAL A N 1
ATOM 1425 C CA . VAL A 1 191 ? 5.268 3.358 18.982 1.00 84.94 191 VAL A CA 1
ATOM 1426 C C . VAL A 1 191 ? 5.121 2.396 17.799 1.00 84.94 191 VAL A C 1
ATOM 1428 O O . VAL A 1 191 ? 4.562 2.767 16.765 1.00 84.94 191 VAL A O 1
ATOM 1431 N N . ILE A 1 192 ? 5.583 1.152 17.954 1.00 89.88 192 ILE A N 1
ATOM 1432 C CA . ILE A 1 192 ? 5.281 0.070 17.008 1.00 89.88 192 ILE A CA 1
ATOM 1433 C C . ILE A 1 192 ? 4.171 -0.795 17.600 1.00 89.88 192 ILE A C 1
ATOM 1435 O O . ILE A 1 192 ? 4.337 -1.397 18.659 1.00 89.88 192 ILE A O 1
ATOM 1439 N N . GLY A 1 193 ? 3.033 -0.855 16.919 1.00 93.25 193 GLY A N 1
ATOM 1440 C CA . GLY A 1 193 ? 1.946 -1.778 17.213 1.00 93.25 193 GLY A CA 1
ATOM 1441 C C . GLY A 1 193 ? 1.939 -2.930 16.216 1.00 93.25 193 GLY A C 1
ATOM 1442 O O . GLY A 1 193 ? 2.116 -2.706 15.025 1.00 93.25 193 GLY A O 1
ATOM 1443 N N . ALA A 1 194 ? 1.692 -4.146 16.688 1.00 95.31 194 ALA A N 1
ATOM 1444 C CA . ALA A 1 194 ? 1.417 -5.308 15.850 1.00 95.31 194 ALA A CA 1
ATOM 1445 C C . ALA A 1 194 ? 0.059 -5.907 16.229 1.00 95.31 194 ALA A C 1
ATOM 1447 O O . ALA A 1 194 ? -0.252 -6.050 17.413 1.00 95.31 194 ALA A O 1
ATOM 1448 N N . TRP A 1 195 ? -0.748 -6.269 15.242 1.00 96.44 195 TRP A N 1
ATOM 1449 C CA . TRP A 1 195 ? -2.062 -6.867 15.450 1.00 96.44 195 TRP A CA 1
ATOM 1450 C C . TRP A 1 195 ? -2.295 -8.006 14.469 1.00 96.44 195 TRP A C 1
ATOM 1452 O O . TRP A 1 195 ? -2.097 -7.836 13.268 1.00 96.44 195 TRP A O 1
ATOM 1462 N N . HIS A 1 196 ? -2.756 -9.146 14.978 1.00 95.94 196 HIS A N 1
ATOM 1463 C CA . HIS A 1 196 ? -3.166 -10.256 14.129 1.00 95.94 196 HIS A CA 1
ATOM 1464 C C . HIS A 1 196 ? -4.678 -10.206 13.856 1.00 95.94 196 HIS A C 1
ATOM 1466 O O . HIS A 1 196 ? -5.453 -9.988 14.797 1.00 95.94 196 HIS A O 1
ATOM 1472 N N . PRO A 1 197 ? -5.144 -10.454 12.617 1.00 93.81 197 PRO A N 1
ATOM 1473 C CA . PRO A 1 197 ? -6.565 -10.539 12.311 1.00 93.81 197 PRO A CA 1
ATOM 1474 C C . PRO A 1 197 ? -7.348 -11.447 13.266 1.00 93.81 197 PRO A C 1
ATOM 1476 O O . PRO A 1 197 ? -7.037 -12.618 13.449 1.00 93.81 197 PRO A O 1
ATOM 1479 N N . GLY A 1 198 ? -8.403 -10.892 13.867 1.00 90.81 198 GLY A N 1
ATOM 1480 C CA . GLY A 1 198 ? -9.251 -11.586 14.845 1.00 90.81 198 GLY A CA 1
ATOM 1481 C C . GLY A 1 198 ? -8.880 -11.327 16.307 1.00 90.81 198 GLY A C 1
ATOM 1482 O O . GLY A 1 198 ? -9.689 -11.603 17.192 1.00 90.81 198 GLY A O 1
ATOM 1483 N N . GLU A 1 199 ? -7.718 -10.734 16.585 1.00 95.31 199 GLU A N 1
ATOM 1484 C CA . GLU A 1 199 ? -7.375 -10.328 17.946 1.00 95.31 199 GLU A CA 1
ATOM 1485 C C . GLU A 1 199 ? -8.141 -9.065 18.374 1.00 95.31 199 GLU A C 1
ATOM 1487 O O . GLU A 1 199 ? -8.392 -8.175 17.559 1.00 95.31 199 GLU A O 1
ATOM 1492 N N . PRO A 1 200 ? -8.494 -8.927 19.663 1.00 94.69 200 PRO A N 1
ATOM 1493 C CA . PRO A 1 200 ? -9.302 -7.800 20.128 1.00 94.69 200 PRO A CA 1
ATOM 1494 C C . PRO A 1 200 ? -8.506 -6.503 20.331 1.00 94.69 200 PRO A C 1
ATOM 1496 O O . PRO A 1 200 ? -9.102 -5.450 20.547 1.00 94.69 200 PRO A O 1
ATOM 1499 N N . ARG A 1 201 ? -7.168 -6.559 20.340 1.00 95.19 201 ARG A N 1
ATOM 1500 C CA . ARG A 1 201 ? -6.299 -5.418 20.659 1.00 95.19 201 ARG A CA 1
ATOM 1501 C C . ARG A 1 201 ? -4.932 -5.546 20.004 1.00 95.19 201 ARG A C 1
ATOM 1503 O O . ARG A 1 201 ? -4.475 -6.652 19.743 1.00 95.19 201 ARG A O 1
ATOM 1510 N N . TRP A 1 202 ? -4.268 -4.410 19.829 1.00 95.94 202 TRP A N 1
ATOM 1511 C CA . TRP A 1 202 ? -2.883 -4.340 19.377 1.00 95.94 202 TRP A CA 1
ATOM 1512 C C . TRP A 1 202 ? -1.911 -4.769 20.479 1.00 95.94 202 TRP A C 1
ATOM 1514 O O . TRP A 1 202 ? -2.112 -4.480 21.663 1.00 95.94 202 TRP A O 1
ATOM 1524 N N . ARG A 1 203 ? -0.822 -5.418 20.072 1.00 94.94 203 ARG A N 1
ATOM 1525 C CA . ARG A 1 203 ? 0.370 -5.659 20.886 1.00 94.94 203 ARG A CA 1
ATOM 1526 C C . ARG A 1 203 ? 1.322 -4.491 20.664 1.00 94.94 203 ARG A C 1
ATOM 1528 O O . ARG A 1 203 ? 1.728 -4.240 19.534 1.00 94.94 203 ARG A O 1
ATOM 1535 N N . LEU A 1 204 ? 1.652 -3.765 21.725 1.00 91.50 204 LEU A N 1
ATOM 1536 C CA . LEU A 1 204 ? 2.513 -2.588 21.638 1.00 91.50 204 LEU A CA 1
ATOM 1537 C C . LEU A 1 204 ? 3.951 -2.962 21.997 1.00 91.50 204 LEU A C 1
ATOM 1539 O O . LEU A 1 204 ? 4.203 -3.525 23.062 1.00 91.50 204 LEU A O 1
ATOM 1543 N N . GLY A 1 205 ? 4.879 -2.633 21.107 1.00 81.88 205 GLY A N 1
ATOM 1544 C CA . GLY A 1 205 ? 6.315 -2.706 21.323 1.00 81.88 205 GLY A CA 1
ATOM 1545 C C . GLY A 1 205 ? 6.907 -1.308 21.478 1.00 81.88 205 GLY A C 1
ATOM 1546 O O . GLY A 1 205 ? 6.610 -0.394 20.704 1.00 81.88 205 GLY A O 1
ATOM 1547 N N . ALA A 1 206 ? 7.779 -1.143 22.470 1.00 68.31 206 ALA A N 1
ATOM 1548 C CA . ALA A 1 206 ? 8.633 0.032 22.552 1.00 68.31 206 ALA A CA 1
ATOM 1549 C C . ALA A 1 206 ? 9.782 -0.145 21.552 1.00 68.31 206 ALA A C 1
ATOM 1551 O O . ALA A 1 206 ? 10.717 -0.903 21.801 1.00 68.31 206 ALA A O 1
ATOM 1552 N N . ALA A 1 207 ? 9.701 0.536 20.413 1.00 70.94 207 ALA A N 1
ATOM 1553 C CA . ALA A 1 207 ? 10.814 0.658 19.484 1.00 70.94 207 ALA A CA 1
ATOM 1554 C C . ALA A 1 207 ? 11.230 2.125 19.411 1.00 70.94 207 ALA A C 1
ATOM 1556 O O . ALA A 1 207 ? 10.379 3.016 19.399 1.00 70.94 207 ALA A O 1
ATOM 1557 N N . ALA A 1 208 ? 12.536 2.376 19.358 1.00 71.06 208 ALA A N 1
ATOM 1558 C CA . ALA A 1 208 ? 13.034 3.706 19.051 1.00 71.06 208 ALA A CA 1
ATOM 1559 C C . ALA A 1 208 ? 12.692 4.017 17.590 1.00 71.06 208 ALA A C 1
ATOM 1561 O O . ALA A 1 208 ? 13.262 3.426 16.675 1.00 71.06 208 ALA A O 1
ATOM 1562 N N . LEU A 1 209 ? 11.734 4.917 17.379 1.00 75.19 209 LEU A N 1
ATOM 1563 C CA . LEU A 1 209 ? 11.452 5.452 16.053 1.00 75.19 209 LEU A CA 1
ATOM 1564 C C . LEU A 1 209 ? 12.449 6.571 15.719 1.00 75.19 209 LEU A C 1
ATOM 1566 O O . LEU A 1 209 ? 12.927 7.249 16.637 1.00 75.19 209 LEU A O 1
ATOM 1570 N N . PRO A 1 210 ? 12.757 6.794 14.427 1.00 75.38 210 PRO A N 1
ATOM 1571 C CA . PRO A 1 210 ? 13.568 7.930 14.014 1.00 75.38 210 PRO A CA 1
ATOM 1572 C C . PRO A 1 210 ? 12.989 9.245 14.546 1.00 75.38 210 PRO A C 1
ATOM 1574 O O . PRO A 1 210 ? 11.775 9.449 14.556 1.00 75.38 210 PRO A O 1
ATOM 1577 N N . THR A 1 211 ? 13.868 10.140 14.997 1.00 75.94 211 THR A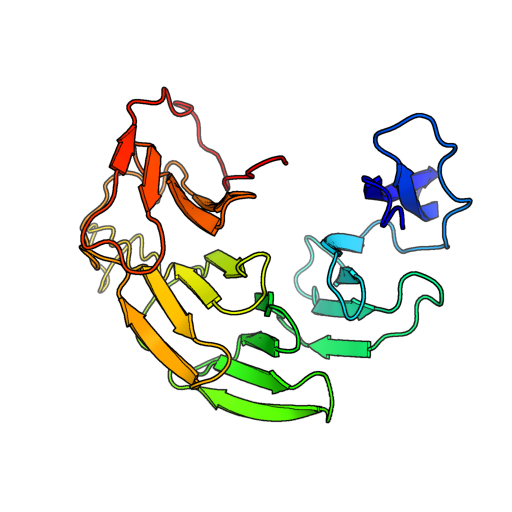 N 1
ATOM 1578 C CA . THR A 1 211 ? 13.486 11.474 15.486 1.00 75.94 211 THR A CA 1
ATOM 1579 C C . THR A 1 211 ? 13.371 12.509 14.364 1.00 75.94 211 THR A C 1
ATOM 1581 O O . THR A 1 211 ? 12.812 13.581 14.588 1.00 75.94 211 THR A O 1
ATOM 1584 N N . SER A 1 212 ? 13.901 12.199 13.178 1.00 78.06 212 SER A N 1
ATOM 1585 C CA . SER A 1 212 ? 13.733 12.957 11.934 1.00 78.06 212 SER A CA 1
ATOM 1586 C C . SER A 1 212 ? 12.446 12.567 11.211 1.00 78.06 212 SER A C 1
ATOM 1588 O O . SER A 1 212 ? 11.861 11.538 11.531 1.00 78.06 212 SER A O 1
ATOM 1590 N N . ASP A 1 213 ? 12.053 13.326 10.188 1.00 78.31 213 ASP A N 1
ATOM 1591 C CA . ASP A 1 213 ? 10.950 12.934 9.308 1.00 78.31 213 ASP A CA 1
ATOM 1592 C C . ASP A 1 213 ? 11.301 11.656 8.529 1.00 78.31 213 ASP A C 1
ATOM 1594 O O . ASP A 1 213 ? 12.420 11.496 8.030 1.00 78.31 213 ASP A O 1
ATOM 1598 N N . TRP A 1 214 ? 10.343 10.739 8.416 1.00 73.50 214 TRP A N 1
ATOM 1599 C CA . TRP A 1 214 ? 10.462 9.510 7.629 1.00 73.50 214 TRP A CA 1
ATOM 1600 C C . TRP A 1 214 ? 9.122 9.160 6.979 1.00 73.50 214 TRP A C 1
ATOM 1602 O O . TRP A 1 214 ? 8.062 9.573 7.444 1.00 73.50 214 TRP A O 1
ATOM 1612 N N . SER A 1 215 ? 9.161 8.417 5.874 1.00 63.31 215 SER A N 1
ATOM 1613 C CA . SER A 1 215 ? 7.970 8.090 5.083 1.00 63.31 215 SER A CA 1
ATOM 1614 C C . SER A 1 215 ? 7.862 6.584 4.876 1.00 63.31 215 SER A C 1
ATOM 1616 O O . SER A 1 215 ? 8.479 6.018 3.980 1.00 63.31 215 SER A O 1
ATOM 1618 N N . GLY A 1 216 ? 7.060 5.933 5.716 1.00 72.56 216 GLY A N 1
ATOM 1619 C CA . GLY A 1 216 ? 6.695 4.534 5.536 1.00 72.56 216 GLY A CA 1
ATOM 1620 C C . GLY A 1 216 ? 7.483 3.543 6.384 1.00 72.56 216 GLY A C 1
ATOM 1621 O O . GLY A 1 216 ? 8.560 3.810 6.911 1.00 72.56 216 GLY A O 1
ATOM 1622 N N . LEU A 1 217 ? 6.885 2.368 6.520 1.00 79.94 217 LEU A N 1
ATOM 1623 C CA . LEU A 1 217 ? 7.426 1.203 7.201 1.00 79.94 217 LEU A CA 1
ATOM 1624 C C . LEU A 1 217 ? 7.505 0.090 6.157 1.00 79.94 217 LEU A C 1
ATOM 1626 O O . LEU A 1 217 ? 6.579 -0.049 5.363 1.00 79.94 217 LEU A O 1
ATOM 1630 N N . ALA A 1 218 ? 8.584 -0.685 6.176 1.00 75.31 218 ALA A N 1
ATOM 1631 C CA . ALA A 1 218 ? 8.699 -1.903 5.388 1.00 75.31 218 ALA A CA 1
ATOM 1632 C C . ALA A 1 218 ? 9.080 -3.053 6.320 1.00 75.31 218 ALA A C 1
ATOM 1634 O O . ALA A 1 218 ? 10.036 -2.933 7.094 1.00 75.31 218 ALA A O 1
ATOM 1635 N N . VAL A 1 219 ? 8.341 -4.158 6.251 1.00 77.12 219 VAL A N 1
ATOM 1636 C CA . VAL A 1 219 ? 8.672 -5.388 6.971 1.00 77.12 219 VAL A CA 1
ATOM 1637 C C . VAL A 1 219 ? 9.340 -6.364 6.010 1.00 77.12 219 VAL A C 1
ATOM 1639 O O . VAL A 1 219 ? 8.711 -6.938 5.119 1.00 77.12 219 VAL A O 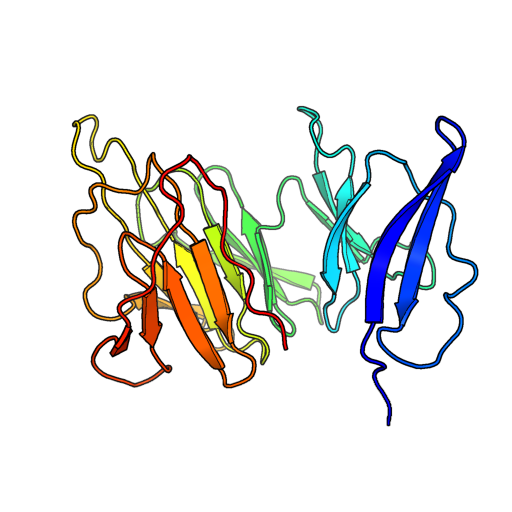1
ATOM 1642 N N . LEU A 1 220 ? 10.642 -6.561 6.210 1.00 69.06 220 LEU A N 1
ATOM 1643 C CA . LEU A 1 220 ? 11.423 -7.519 5.435 1.00 69.06 220 LEU A CA 1
ATOM 1644 C C . LEU A 1 220 ? 11.099 -8.962 5.879 1.00 69.06 220 LEU A C 1
ATOM 1646 O O . LEU A 1 220 ? 10.841 -9.178 7.067 1.00 69.06 220 LEU A O 1
ATOM 1650 N N . PRO A 1 221 ? 11.044 -9.926 4.939 1.00 58.88 221 PRO A N 1
ATOM 1651 C CA . PRO A 1 221 ? 10.892 -11.348 5.249 1.00 58.88 221 PRO A CA 1
ATOM 1652 C C . PRO A 1 221 ? 12.078 -11.923 6.034 1.00 58.88 221 PRO A C 1
ATOM 1654 O O . PRO A 1 221 ? 13.210 -11.411 5.882 1.00 58.88 221 PRO A O 1
#

Foldseek 3Di:
DPPFAWDWDWDDPDVQWIFTWTGGPDPDDIDPGDTDGPQKAFDDQAPQATWIWDNHPDPQIWIFGAHRVVRHTLDIDRAFQDAFHQWTWGDDPQWIWIARSVVRDIDTDHDPDDADDWRWEHFNNRQKIKIWRWHCQPVNHNWTWTWIWIQGPVVRDIDTDAPPIDTAPCVQQEKAWYAEPVQWIWIDGCWIWTHHPPDNDTDTDHDDDDPGRDYYDDHDD